Protein AF-A0A820KMA7-F1 (afdb_monomer_lite)

pLDDT: mean 84.32, std 13.67, range [47.53, 97.94]

Structure (mmCIF, N/CA/C/O backbone):
data_AF-A0A820KMA7-F1
#
_entry.id   AF-A0A820KMA7-F1
#
loop_
_atom_site.group_PDB
_atom_site.id
_atom_site.type_symbol
_atom_site.label_atom_id
_atom_site.label_alt_id
_atom_site.label_comp_id
_atom_site.label_asym_id
_atom_site.label_entity_id
_atom_site.label_seq_id
_atom_site.pdbx_PDB_ins_code
_atom_site.Cartn_x
_atom_site.Cartn_y
_atom_site.Cartn_z
_atom_site.occupancy
_atom_site.B_iso_or_equiv
_atom_site.auth_seq_id
_atom_site.auth_comp_id
_atom_site.auth_asym_id
_atom_site.auth_atom_id
_atom_site.pdbx_PDB_model_num
ATOM 1 N N . MET A 1 1 ? -0.419 21.595 -33.392 1.00 57.59 1 MET A N 1
ATOM 2 C CA . MET A 1 1 ? -0.441 20.781 -32.149 1.00 57.59 1 MET A CA 1
ATOM 3 C C . MET A 1 1 ? -1.624 19.805 -32.036 1.00 57.59 1 MET A C 1
ATOM 5 O O . MET A 1 1 ? -1.380 18.670 -31.644 1.00 57.59 1 MET A O 1
ATOM 9 N N . LYS A 1 2 ? -2.869 20.156 -32.415 1.00 63.50 2 LYS A N 1
ATOM 10 C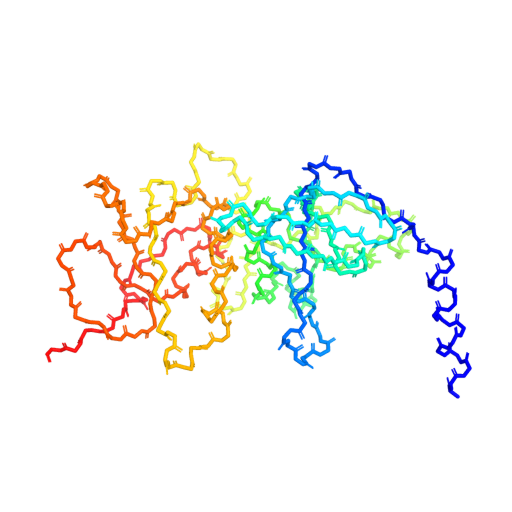 CA . LYS A 1 2 ? -4.043 19.247 -32.307 1.00 63.50 2 LYS A CA 1
ATOM 11 C C . LYS A 1 2 ? -3.917 17.912 -33.083 1.00 63.50 2 LYS A C 1
ATOM 13 O O . LYS A 1 2 ? -4.328 16.878 -32.565 1.00 63.50 2 LYS A O 1
ATOM 18 N N . ASN A 1 3 ? -3.266 17.900 -34.254 1.00 76.06 3 ASN A N 1
ATOM 19 C CA . ASN A 1 3 ? -3.071 16.674 -35.056 1.00 76.06 3 ASN A CA 1
ATOM 20 C C . ASN A 1 3 ? -2.163 15.622 -34.394 1.00 76.06 3 ASN A C 1
ATOM 22 O O . ASN A 1 3 ? -2.375 14.425 -34.585 1.00 76.06 3 ASN A O 1
ATOM 26 N N . ASN A 1 4 ? -1.185 16.040 -33.583 1.00 73.94 4 ASN A N 1
ATOM 27 C CA . ASN A 1 4 ? -0.288 15.094 -32.916 1.00 73.94 4 ASN A CA 1
ATOM 28 C C . ASN A 1 4 ? -1.004 14.371 -31.770 1.00 73.94 4 ASN A C 1
ATOM 30 O O . ASN A 1 4 ? -0.869 13.160 -31.647 1.00 73.94 4 ASN A O 1
ATOM 34 N N . GLN A 1 5 ? -1.840 15.070 -30.992 1.00 73.06 5 GLN A N 1
ATOM 35 C CA . GLN A 1 5 ? -2.639 14.446 -29.927 1.00 73.06 5 GLN A CA 1
ATOM 36 C C . GLN A 1 5 ? -3.621 13.402 -30.472 1.00 73.06 5 GLN A C 1
ATOM 38 O O . GLN A 1 5 ? -3.749 12.324 -29.897 1.00 73.06 5 GLN A O 1
ATOM 43 N N . GLN A 1 6 ? -4.274 13.683 -31.605 1.00 79.56 6 GLN A N 1
ATOM 44 C CA . GLN A 1 6 ? -5.168 12.716 -32.247 1.00 79.56 6 GLN A CA 1
ATOM 45 C C . GLN A 1 6 ? -4.414 11.483 -32.761 1.00 79.56 6 GLN A C 1
ATOM 47 O O . GLN A 1 6 ? -4.886 10.365 -32.570 1.00 79.56 6 GLN A O 1
ATOM 52 N N . ARG A 1 7 ? -3.222 11.663 -33.351 1.00 80.38 7 ARG A N 1
ATOM 53 C CA . ARG A 1 7 ? -2.351 10.545 -33.754 1.00 80.38 7 ARG A CA 1
ATOM 54 C C . ARG A 1 7 ? -1.906 9.696 -32.563 1.00 80.38 7 ARG A C 1
ATOM 56 O O . ARG A 1 7 ? -2.018 8.476 -32.633 1.00 80.38 7 ARG A O 1
ATOM 63 N N . TYR A 1 8 ? -1.461 10.320 -31.470 1.00 75.69 8 TYR A N 1
ATOM 64 C CA . TYR A 1 8 ? -1.068 9.598 -30.256 1.00 75.69 8 TYR A CA 1
ATOM 65 C C . TYR A 1 8 ? -2.232 8.822 -29.652 1.00 75.69 8 TYR A C 1
ATOM 67 O O . TYR A 1 8 ? -2.072 7.646 -29.348 1.00 75.69 8 TYR A O 1
ATOM 75 N N . LYS A 1 9 ? -3.417 9.438 -29.560 1.00 74.56 9 LYS A N 1
ATOM 76 C CA . LYS A 1 9 ? -4.626 8.752 -29.099 1.00 74.56 9 LYS A CA 1
ATOM 77 C C . LYS A 1 9 ? -4.962 7.551 -29.984 1.00 74.56 9 LYS A C 1
ATOM 79 O O . LYS A 1 9 ? -5.162 6.463 -29.467 1.00 74.56 9 LYS A O 1
ATOM 84 N N . LYS A 1 10 ? -4.941 7.717 -31.310 1.00 79.00 10 LYS A N 1
ATOM 85 C CA . LYS A 1 10 ? -5.262 6.639 -32.259 1.00 79.00 10 LYS A CA 1
ATOM 86 C C . LYS A 1 10 ? -4.271 5.472 -32.176 1.00 79.00 10 LYS A C 1
ATOM 88 O O . LYS A 1 10 ? -4.688 4.322 -32.240 1.00 79.00 10 LYS A O 1
ATOM 93 N N . ASN A 1 11 ? -2.980 5.756 -32.000 1.00 75.25 11 ASN A N 1
ATOM 94 C CA . ASN A 1 11 ? -1.956 4.726 -31.805 1.00 75.25 11 ASN A CA 1
ATOM 95 C C . ASN A 1 11 ? -2.074 4.041 -30.435 1.00 75.25 11 ASN A C 1
ATOM 97 O O . ASN A 1 11 ? -1.912 2.827 -30.348 1.00 75.25 11 ASN A O 1
ATOM 101 N N . PHE A 1 12 ? -2.378 4.805 -29.382 1.00 71.06 12 PHE A N 1
ATOM 102 C CA . PHE A 1 12 ? -2.608 4.275 -28.040 1.00 71.06 12 PHE A CA 1
ATOM 103 C C . PHE A 1 12 ? -3.833 3.354 -28.006 1.00 71.06 12 PHE A C 1
ATOM 105 O O . PHE A 1 12 ? -3.742 2.243 -27.495 1.00 71.06 12 PHE A O 1
ATOM 112 N N . ASP A 1 13 ? -4.944 3.778 -28.615 1.00 73.38 13 ASP A N 1
ATOM 113 C CA . ASP A 1 13 ? -6.180 2.996 -28.696 1.00 73.38 13 ASP A CA 1
ATOM 114 C C . ASP A 1 13 ? -5.993 1.738 -29.568 1.00 73.38 13 ASP A C 1
ATOM 116 O O . ASP A 1 13 ? -6.474 0.674 -29.196 1.00 73.38 13 ASP A O 1
ATOM 120 N N . LYS A 1 14 ? -5.227 1.812 -30.672 1.00 75.44 14 LYS A N 1
ATOM 121 C CA . LYS A 1 14 ? -4.941 0.657 -31.549 1.00 75.44 14 LYS A CA 1
ATOM 122 C C . LYS A 1 14 ? -4.165 -0.464 -30.846 1.00 75.44 14 LYS A C 1
ATOM 124 O O . LYS A 1 14 ? -4.350 -1.629 -31.177 1.00 75.44 14 LYS A O 1
ATOM 129 N N . ASN A 1 15 ? -3.287 -0.113 -29.908 1.00 70.44 15 ASN A N 1
ATOM 130 C CA . ASN A 1 15 ? -2.428 -1.069 -29.203 1.00 70.44 15 ASN A CA 1
ATOM 131 C C . ASN A 1 15 ? -2.970 -1.452 -27.820 1.00 70.44 15 ASN A C 1
ATOM 133 O O . ASN A 1 15 ? -2.316 -2.187 -27.075 1.00 70.44 15 ASN A O 1
ATOM 137 N N . ARG A 1 16 ? -4.140 -0.934 -27.439 1.00 67.19 16 ARG A N 1
ATOM 138 C CA . ARG A 1 16 ? -4.737 -1.236 -26.148 1.00 67.19 16 ARG A CA 1
ATOM 139 C C . ARG A 1 16 ? -5.307 -2.648 -26.201 1.00 67.19 16 ARG A C 1
ATOM 141 O O . ARG A 1 16 ? -6.168 -2.938 -27.020 1.00 67.19 16 ARG A O 1
ATOM 148 N N . ARG A 1 17 ? -4.823 -3.530 -25.322 1.00 73.00 17 ARG A N 1
ATOM 149 C CA . ARG A 1 17 ? -5.452 -4.842 -25.131 1.00 73.00 17 ARG A CA 1
ATOM 150 C C . ARG A 1 17 ? -6.890 -4.615 -24.668 1.00 73.00 17 ARG A C 1
ATOM 152 O O . ARG A 1 17 ? -7.099 -3.874 -23.703 1.00 73.00 17 ARG A O 1
ATOM 159 N N . ASP A 1 18 ? -7.850 -5.240 -25.342 1.00 78.12 18 ASP A N 1
ATOM 160 C CA . ASP A 1 18 ? -9.223 -5.288 -24.855 1.00 78.12 18 ASP A CA 1
ATOM 161 C C . ASP A 1 18 ? -9.237 -6.111 -23.571 1.00 78.12 18 ASP A C 1
ATOM 163 O O . ASP A 1 18 ? -8.936 -7.305 -23.562 1.00 78.12 18 ASP A O 1
ATOM 167 N N . ILE A 1 19 ? -9.505 -5.433 -22.460 1.00 84.25 19 ILE A N 1
ATOM 168 C CA . ILE A 1 19 ? -9.571 -6.067 -21.149 1.00 84.25 19 ILE A CA 1
ATOM 169 C C . ILE A 1 19 ? -10.975 -6.656 -21.006 1.00 84.25 19 ILE A C 1
ATOM 171 O O . ILE A 1 19 ? -11.973 -5.934 -21.089 1.00 84.25 19 ILE A O 1
ATOM 175 N N . TYR A 1 20 ? -11.042 -7.962 -20.778 1.00 92.31 20 TYR A N 1
ATOM 176 C CA . TYR A 1 20 ? -12.269 -8.676 -20.451 1.00 92.31 20 TYR A CA 1
ATOM 177 C C . TYR A 1 20 ? -12.200 -9.136 -18.999 1.00 92.31 20 TYR A C 1
ATOM 179 O O . TYR A 1 20 ? -11.147 -9.578 -18.548 1.00 92.31 20 TYR A O 1
ATOM 187 N N . TYR A 1 21 ? -13.318 -9.007 -18.291 1.00 92.69 21 TYR A N 1
ATOM 188 C CA . TYR A 1 21 ? -13.490 -9.529 -16.939 1.00 92.69 21 TYR A CA 1
ATOM 189 C C . TYR A 1 21 ? -14.596 -10.584 -16.959 1.00 92.69 21 TYR A C 1
ATOM 191 O O . TYR A 1 21 ? -15.563 -10.443 -17.712 1.00 92.69 21 TYR A O 1
ATOM 199 N N . ASN A 1 22 ? -14.463 -11.612 -16.136 1.00 94.88 22 ASN A N 1
ATOM 200 C CA . ASN A 1 22 ? -15.462 -12.654 -15.939 1.00 94.88 22 ASN A CA 1
ATOM 201 C C . ASN A 1 22 ? -16.322 -12.350 -14.709 1.00 94.88 22 ASN A C 1
ATOM 203 O O . ASN A 1 22 ? -15.922 -11.607 -13.813 1.00 94.88 22 ASN A O 1
ATOM 207 N N . VAL A 1 23 ? -17.514 -12.945 -14.649 1.00 96.31 23 VAL A N 1
ATOM 208 C CA . VAL A 1 23 ? -18.316 -12.951 -13.417 1.00 96.31 23 VAL A CA 1
ATOM 209 C C . VAL A 1 23 ? -17.525 -13.652 -12.309 1.00 96.31 23 VAL A C 1
ATOM 211 O O . VAL A 1 23 ? -17.017 -14.749 -12.518 1.00 96.31 23 VAL A O 1
ATOM 214 N N . GLY A 1 24 ? -17.422 -13.007 -11.147 1.00 91.88 24 GLY A N 1
ATOM 215 C CA . GLY A 1 24 ? -16.606 -13.440 -10.011 1.00 91.88 24 GLY A CA 1
ATOM 216 C C . GLY A 1 24 ? -15.258 -12.722 -9.885 1.00 91.88 24 GLY A C 1
ATOM 217 O O . GLY A 1 24 ? -14.699 -12.705 -8.789 1.00 91.88 24 GLY A O 1
ATOM 218 N N . ASP A 1 25 ? -14.759 -12.077 -10.947 1.00 89.75 25 ASP A N 1
ATOM 219 C CA . ASP A 1 25 ? -13.488 -11.350 -10.885 1.00 89.75 25 ASP A CA 1
ATOM 220 C C . ASP A 1 25 ? -13.568 -10.176 -9.898 1.00 89.75 25 ASP A C 1
ATOM 222 O O . ASP A 1 25 ? -14.552 -9.427 -9.870 1.00 89.75 25 ASP A O 1
ATOM 226 N N . GLN A 1 26 ? -12.497 -9.985 -9.123 1.00 91.25 26 GLN A N 1
ATOM 227 C CA . GLN A 1 26 ? -12.320 -8.811 -8.273 1.00 91.25 26 GLN A CA 1
ATOM 228 C C . GLN A 1 26 ? -11.735 -7.655 -9.087 1.00 91.25 26 GLN A C 1
ATOM 230 O O . GLN A 1 26 ? -10.708 -7.781 -9.759 1.00 91.25 26 GLN A O 1
ATOM 235 N N . VAL A 1 27 ? -12.375 -6.494 -9.005 1.00 92.94 27 VAL A N 1
ATOM 236 C CA . VAL A 1 27 ? -11.978 -5.283 -9.723 1.00 92.94 27 VAL A CA 1
ATOM 237 C C . VAL A 1 27 ? -12.048 -4.052 -8.829 1.00 92.94 27 VAL A C 1
ATOM 239 O O . VAL A 1 27 ? -12.778 -4.004 -7.845 1.00 92.94 27 VAL A O 1
ATOM 242 N N . LEU A 1 28 ? -11.303 -3.020 -9.206 1.00 91.19 28 LEU A N 1
ATOM 243 C CA . LEU A 1 28 ? -11.324 -1.702 -8.591 1.00 91.19 28 LEU A CA 1
ATOM 244 C C . LEU A 1 28 ? -12.021 -0.708 -9.524 1.00 91.19 28 LEU A C 1
ATOM 246 O O . LEU A 1 28 ? -11.681 -0.608 -10.707 1.00 91.19 28 LEU A O 1
ATOM 250 N N . LYS A 1 29 ? -12.971 0.069 -8.996 1.00 92.94 29 LYS A N 1
ATOM 251 C CA . LYS A 1 29 ? -13.699 1.119 -9.722 1.00 92.94 29 LYS A CA 1
ATOM 252 C C . LYS A 1 29 ? -13.013 2.465 -9.543 1.00 92.94 29 LYS A C 1
ATOM 254 O O . LYS A 1 29 ? -12.813 2.924 -8.426 1.00 92.94 29 LYS A O 1
ATOM 259 N N . ARG A 1 30 ? -12.715 3.159 -10.637 1.00 89.00 30 ARG A N 1
ATOM 260 C CA . ARG A 1 30 ? -12.173 4.520 -10.617 1.00 89.00 30 ARG A CA 1
ATOM 261 C C . ARG A 1 30 ? -13.185 5.499 -10.016 1.00 89.00 30 ARG A C 1
ATOM 263 O O . ARG A 1 30 ? -14.317 5.589 -10.490 1.00 89.00 30 ARG A O 1
ATOM 270 N N . LEU A 1 31 ? -12.749 6.279 -9.034 1.00 85.31 31 LEU A N 1
ATOM 271 C CA . LEU A 1 31 ? -13.534 7.341 -8.411 1.00 85.31 31 LEU A CA 1
ATOM 272 C C . LEU A 1 31 ? -13.382 8.632 -9.229 1.00 85.31 31 LEU A C 1
ATOM 274 O O . LEU A 1 31 ? -12.272 9.046 -9.566 1.00 85.31 31 LEU A O 1
ATOM 278 N N . THR A 1 32 ? -14.498 9.256 -9.600 1.00 78.88 32 THR A N 1
ATOM 279 C CA . THR A 1 32 ? -14.527 10.463 -10.451 1.00 78.88 32 THR A CA 1
ATOM 280 C C . THR A 1 32 ? -14.512 11.771 -9.662 1.00 78.88 32 THR A C 1
ATOM 282 O O . THR A 1 32 ? -14.474 12.838 -10.263 1.00 78.88 32 THR A O 1
ATOM 285 N N . SER A 1 33 ? -14.550 11.705 -8.332 1.00 64.94 33 SER A N 1
ATOM 286 C CA . SER A 1 33 ? -14.836 12.832 -7.439 1.00 64.94 33 SER A CA 1
ATOM 287 C C . SER A 1 33 ? -13.677 13.810 -7.209 1.00 64.94 33 SER A C 1
ATOM 289 O O . SER A 1 33 ? -13.899 14.841 -6.582 1.00 64.94 33 SER A O 1
ATOM 291 N N . PHE A 1 34 ? -12.469 13.559 -7.728 1.00 57.34 34 PHE A N 1
ATOM 292 C CA . PHE A 1 34 ? -11.307 14.409 -7.442 1.00 57.34 34 PHE A CA 1
ATOM 293 C C . PHE A 1 34 ? -10.755 15.104 -8.703 1.00 57.34 34 PHE A C 1
ATOM 295 O O . PHE A 1 34 ? -10.364 14.427 -9.657 1.00 57.34 34 PHE A O 1
ATOM 302 N N . PRO A 1 35 ? -10.694 16.453 -8.731 1.00 51.53 35 PRO A N 1
ATOM 303 C CA . PRO A 1 35 ? -10.291 17.233 -9.906 1.00 51.53 35 PRO A CA 1
ATOM 304 C C . PRO A 1 35 ? -8.775 17.246 -10.179 1.00 51.53 35 PRO A C 1
ATOM 306 O O . PRO A 1 35 ? -8.330 17.882 -11.139 1.00 51.53 35 PRO A O 1
ATOM 309 N N . SER A 1 36 ? -7.951 16.562 -9.378 1.00 50.31 36 SER A N 1
ATOM 310 C CA . SER A 1 36 ? -6.508 16.528 -9.609 1.00 50.31 36 SER A CA 1
ATOM 311 C C . SER A 1 36 ? -6.167 15.554 -10.746 1.00 50.31 36 SER A C 1
ATOM 313 O O . SER A 1 36 ? -6.381 14.346 -10.685 1.00 50.31 36 SER A O 1
ATOM 315 N N . LYS A 1 37 ? -5.586 16.088 -11.826 1.00 55.00 37 LYS A N 1
ATOM 316 C CA . LYS A 1 37 ? -5.162 15.329 -13.020 1.00 55.00 37 LYS A CA 1
ATOM 317 C C . LYS A 1 37 ? -4.083 14.263 -12.753 1.00 55.00 37 LYS A C 1
ATOM 319 O O . LYS A 1 37 ? -3.683 13.583 -13.694 1.00 55.00 37 LYS A O 1
ATOM 324 N N . LEU A 1 38 ? -3.586 14.139 -11.522 1.00 47.53 38 LEU A N 1
ATOM 325 C CA . LEU A 1 38 ? -2.310 13.485 -11.226 1.00 47.53 38 LEU A CA 1
ATOM 326 C C . LEU A 1 38 ? -2.423 12.115 -10.545 1.00 47.53 38 LEU A C 1
ATOM 328 O O . LEU A 1 38 ? -1.441 11.380 -10.527 1.00 47.53 38 LEU A O 1
ATOM 332 N N . SER A 1 39 ? -3.599 11.693 -10.081 1.00 52.31 39 SER A N 1
ATOM 333 C CA . SER A 1 39 ? -3.763 10.339 -9.541 1.00 52.31 39 SER A CA 1
ATOM 334 C C . SER A 1 39 ? -5.209 9.867 -9.662 1.00 52.31 39 SER A C 1
ATOM 336 O O . SER A 1 39 ? -6.124 10.412 -9.054 1.00 52.31 39 SER A O 1
ATOM 338 N N . ALA A 1 40 ? -5.440 8.832 -10.472 1.00 66.19 40 ALA A N 1
ATOM 339 C CA . ALA A 1 40 ? -6.724 8.143 -10.453 1.00 66.19 40 ALA A CA 1
ATOM 340 C C . ALA A 1 40 ? -6.856 7.407 -9.112 1.00 66.19 40 ALA A C 1
ATOM 342 O O . ALA A 1 40 ? -6.070 6.501 -8.840 1.00 66.19 40 ALA A O 1
ATOM 343 N N . LEU A 1 41 ? -7.828 7.806 -8.294 1.00 76.06 41 LEU A N 1
ATOM 344 C CA . LEU A 1 41 ? -8.233 7.062 -7.105 1.00 76.06 41 LEU A CA 1
ATOM 345 C C . LEU A 1 41 ? -9.183 5.934 -7.512 1.00 76.06 41 LEU A C 1
ATOM 347 O O . LEU A 1 41 ? -9.951 6.074 -8.471 1.00 76.06 41 LEU A O 1
ATOM 351 N N . TYR A 1 42 ? -9.121 4.819 -6.794 1.00 82.69 42 TYR A N 1
ATOM 352 C CA . TYR A 1 42 ? -9.954 3.646 -7.032 1.00 82.69 42 TYR A CA 1
ATOM 353 C C . TYR A 1 42 ? -10.661 3.222 -5.738 1.00 82.69 42 TYR A C 1
ATOM 355 O O . TYR A 1 42 ? -10.202 3.546 -4.647 1.00 82.69 42 TYR A O 1
ATOM 363 N N . SER A 1 43 ? -11.794 2.532 -5.868 1.00 84.25 43 SER A N 1
ATOM 364 C CA . SER A 1 43 ? -12.525 1.916 -4.759 1.00 84.25 43 SER A CA 1
ATOM 365 C C . SER A 1 43 ? -11.740 0.758 -4.130 1.00 84.25 43 SER A C 1
ATOM 367 O O . SER A 1 43 ? -10.703 0.357 -4.649 1.00 84.25 43 SER A O 1
ATOM 369 N N . HIS A 1 44 ? -12.275 0.170 -3.057 1.00 81.62 44 HIS A N 1
ATOM 370 C CA . HIS A 1 44 ? -11.880 -1.173 -2.613 1.00 81.62 44 HIS A CA 1
ATOM 371 C C . HIS A 1 44 ? -12.288 -2.235 -3.662 1.00 81.62 44 HIS A C 1
ATOM 373 O O . HIS A 1 44 ? -13.021 -1.900 -4.609 1.00 81.62 44 HIS A O 1
ATOM 379 N N . PRO A 1 45 ? -11.839 -3.497 -3.508 1.00 88.69 45 PRO A N 1
ATOM 380 C CA . PRO A 1 45 ? -12.248 -4.596 -4.376 1.00 88.69 45 PRO A CA 1
ATOM 381 C C . PRO A 1 45 ? -13.769 -4.741 -4.425 1.00 88.69 45 PRO A C 1
ATOM 383 O O . PRO A 1 45 ? -14.456 -4.620 -3.409 1.00 88.69 45 PRO A O 1
ATOM 386 N N . MET A 1 46 ? -14.280 -4.942 -5.631 1.00 94.00 46 MET A N 1
ATOM 387 C CA . MET A 1 46 ? -15.679 -5.205 -5.938 1.00 94.00 46 MET A CA 1
ATOM 388 C C . MET A 1 46 ? -15.750 -6.412 -6.865 1.00 94.00 46 MET A C 1
ATOM 390 O O . MET A 1 46 ? -14.861 -6.620 -7.689 1.00 94.00 46 MET A O 1
ATOM 394 N N . THR A 1 47 ? -16.831 -7.174 -6.775 1.00 95.81 47 THR A N 1
ATOM 395 C CA . THR A 1 47 ? -16.993 -8.402 -7.561 1.00 95.81 47 THR A CA 1
ATOM 396 C C . THR A 1 47 ? -17.775 -8.109 -8.832 1.00 95.81 47 THR A C 1
ATOM 398 O O . THR A 1 47 ? -18.839 -7.497 -8.767 1.00 95.81 47 THR A O 1
ATOM 401 N N . ILE A 1 48 ? -17.306 -8.562 -9.993 1.00 97.12 48 ILE A N 1
ATOM 402 C CA . ILE A 1 48 ? -18.108 -8.541 -11.223 1.00 97.12 48 ILE A CA 1
ATOM 403 C C . ILE A 1 48 ? -19.276 -9.519 -11.051 1.00 97.12 48 ILE A C 1
ATOM 405 O O . ILE A 1 48 ? -19.067 -10.723 -10.948 1.00 97.12 48 ILE A O 1
ATOM 409 N N . ILE A 1 49 ? -20.511 -9.019 -11.063 1.00 97.81 49 ILE A N 1
ATOM 410 C CA . ILE A 1 49 ? -21.724 -9.848 -10.950 1.00 97.81 49 ILE A CA 1
ATOM 411 C C . ILE A 1 49 ? -22.431 -10.049 -12.293 1.00 97.81 49 ILE A C 1
ATOM 413 O O . ILE A 1 49 ? -23.207 -10.988 -12.457 1.00 97.81 49 ILE A O 1
ATOM 417 N N . LYS A 1 50 ? -22.171 -9.178 -13.278 1.00 97.88 50 LYS A N 1
ATOM 418 C CA . LYS A 1 50 ? -22.715 -9.305 -14.637 1.00 97.88 50 LYS A CA 1
ATOM 419 C C . LYS A 1 50 ? -21.763 -8.715 -15.673 1.00 97.88 50 LYS A C 1
ATOM 421 O O . LYS A 1 50 ? -21.290 -7.586 -15.526 1.00 97.88 50 LYS A O 1
ATOM 426 N N . GLN A 1 51 ? -21.551 -9.463 -16.753 1.00 97.19 51 GLN A N 1
ATOM 427 C CA . GLN A 1 51 ? -20.683 -9.109 -17.875 1.00 97.19 51 GLN A CA 1
ATOM 428 C C . GLN A 1 51 ? -21.510 -8.683 -19.102 1.00 97.19 51 GLN A C 1
ATOM 430 O O . GLN A 1 51 ? -22.323 -9.459 -19.599 1.00 97.19 51 GLN A O 1
ATOM 435 N N . GLN A 1 52 ? -21.293 -7.463 -19.613 1.00 96.06 52 GLN A N 1
ATOM 436 C CA . GLN A 1 52 ? -21.858 -6.980 -20.885 1.00 96.06 52 GLN A CA 1
ATOM 437 C C . GLN A 1 52 ? -20.907 -5.972 -21.555 1.00 96.06 52 GLN A C 1
ATOM 439 O O . GLN A 1 52 ? -21.181 -4.771 -21.613 1.00 96.06 52 GLN A O 1
ATOM 444 N N . HIS A 1 53 ? -19.761 -6.454 -22.040 1.00 92.31 53 HIS A N 1
ATOM 445 C CA . HIS A 1 53 ? -18.708 -5.601 -22.594 1.00 92.31 53 HIS A CA 1
ATOM 446 C C . HIS A 1 53 ? -19.259 -4.544 -23.584 1.00 92.31 53 HIS A C 1
ATOM 448 O O . HIS A 1 53 ? -20.029 -4.901 -24.478 1.00 92.31 53 HIS A O 1
ATOM 454 N N . PRO A 1 54 ? -18.883 -3.254 -23.439 1.00 94.81 54 PRO A N 1
ATOM 455 C CA . PRO A 1 54 ? -17.831 -2.719 -22.562 1.00 94.81 54 PRO A CA 1
ATOM 456 C C . PRO A 1 54 ? -18.306 -2.300 -21.157 1.00 94.81 54 PRO A C 1
ATOM 458 O O . PRO A 1 54 ? -17.547 -1.667 -20.422 1.00 94.81 54 PRO A O 1
ATOM 461 N N . THR A 1 55 ? -19.535 -2.631 -20.765 1.00 96.75 55 THR A N 1
ATOM 462 C CA . THR A 1 55 ? -20.126 -2.268 -19.471 1.00 96.75 55 THR A CA 1
ATOM 463 C C . THR A 1 55 ? -20.256 -3.484 -18.550 1.00 96.75 55 THR A C 1
ATOM 465 O O . THR A 1 55 ? -20.579 -4.593 -18.963 1.00 96.75 55 THR A O 1
ATOM 468 N N . TYR A 1 56 ? -20.007 -3.283 -17.265 1.00 97.56 56 TYR A N 1
ATOM 469 C CA . TYR A 1 56 ? -20.044 -4.332 -16.254 1.00 97.56 56 TYR A CA 1
ATOM 470 C C . TYR A 1 56 ? -20.887 -3.876 -15.072 1.00 97.56 56 TYR A C 1
ATOM 472 O O . TYR A 1 56 ? -20.963 -2.678 -14.789 1.00 97.56 56 TYR A O 1
ATOM 480 N N . TRP A 1 57 ? -21.503 -4.833 -14.381 1.00 97.94 57 TRP A N 1
ATOM 481 C CA . TRP A 1 57 ? -22.099 -4.598 -13.073 1.00 97.94 57 TRP A CA 1
ATOM 482 C C . TRP A 1 57 ? -21.172 -5.188 -12.037 1.00 97.94 57 TRP A C 1
ATOM 484 O O . TRP A 1 57 ? -20.841 -6.374 -12.098 1.00 97.94 57 TRP A O 1
ATOM 494 N N . ILE A 1 58 ? -20.758 -4.341 -11.111 1.00 97.38 58 ILE A N 1
ATOM 495 C CA . ILE A 1 58 ? -19.920 -4.724 -9.988 1.00 97.38 58 ILE A CA 1
ATOM 496 C C . ILE A 1 58 ? -20.699 -4.543 -8.700 1.00 97.38 58 ILE A C 1
ATOM 498 O O . ILE A 1 58 ? -21.513 -3.624 -8.601 1.00 97.38 58 ILE A O 1
ATOM 502 N N . GLN A 1 59 ? -20.440 -5.413 -7.737 1.00 97.31 59 GLN A N 1
ATOM 503 C CA . GLN A 1 59 ? -21.054 -5.376 -6.426 1.00 97.31 59 GLN A CA 1
ATOM 504 C C . GLN A 1 59 ? -19.998 -5.122 -5.359 1.00 97.31 59 GLN A C 1
ATOM 506 O O . GLN A 1 59 ? -18.947 -5.771 -5.337 1.00 97.31 59 GLN A O 1
ATOM 511 N N . ASP A 1 60 ? -20.289 -4.174 -4.484 1.00 91.69 60 ASP A N 1
ATOM 512 C CA . ASP A 1 60 ? -19.531 -3.958 -3.262 1.00 91.69 60 ASP A CA 1
ATOM 513 C C . ASP A 1 60 ? -19.842 -5.081 -2.257 1.00 91.69 60 ASP A C 1
ATOM 515 O O . ASP A 1 60 ? -21.015 -5.320 -1.951 1.00 91.69 60 ASP A O 1
ATOM 519 N N . PRO A 1 61 ? -18.829 -5.807 -1.753 1.00 86.69 61 PRO A N 1
ATOM 520 C CA . PRO A 1 61 ? -19.059 -6.896 -0.811 1.00 86.69 61 PRO A CA 1
ATOM 521 C C . PRO A 1 61 ? -19.617 -6.424 0.541 1.00 86.69 61 PRO A C 1
ATOM 523 O O . PRO A 1 61 ? -20.285 -7.209 1.212 1.00 86.69 61 PRO A O 1
ATOM 526 N N . ASN A 1 62 ? -19.364 -5.175 0.946 1.00 84.69 62 ASN A N 1
ATOM 527 C CA . ASN A 1 62 ? -19.693 -4.692 2.288 1.00 84.69 62 ASN A CA 1
ATOM 528 C C . ASN A 1 62 ? -21.154 -4.251 2.404 1.00 84.69 62 ASN A C 1
ATOM 530 O O . ASN A 1 62 ? -21.842 -4.640 3.343 1.00 84.69 62 ASN A O 1
ATOM 534 N N . ASP A 1 63 ? -21.632 -3.446 1.456 1.00 92.44 63 ASP A N 1
ATOM 535 C CA . ASP A 1 63 ? -22.972 -2.846 1.498 1.00 92.44 63 ASP A CA 1
ATOM 536 C C . ASP A 1 63 ? -23.933 -3.419 0.441 1.00 92.44 63 ASP A C 1
ATOM 538 O O . ASP A 1 63 ? -25.097 -3.023 0.377 1.00 92.44 63 ASP A O 1
ATOM 542 N N . GLN A 1 64 ? -23.455 -4.369 -0.372 1.00 93.06 64 GLN A N 1
ATOM 543 C CA . GLN A 1 64 ? -24.194 -5.021 -1.454 1.00 93.06 64 GLN A CA 1
ATOM 544 C C . GLN A 1 64 ? -24.648 -4.066 -2.574 1.00 93.06 64 GLN A C 1
ATOM 546 O O . GLN A 1 64 ? -25.445 -4.472 -3.426 1.00 93.06 64 GLN A O 1
ATOM 551 N N . GLN A 1 65 ? -24.136 -2.829 -2.633 1.00 95.31 65 GLN A N 1
ATOM 552 C CA . GLN A 1 65 ? -24.472 -1.881 -3.694 1.00 95.31 65 GLN A CA 1
ATOM 553 C C . GLN A 1 65 ? -23.955 -2.353 -5.051 1.00 95.31 65 GLN A C 1
ATOM 555 O O . GLN A 1 65 ? -22.829 -2.833 -5.192 1.00 95.31 65 GLN A O 1
ATOM 560 N N . ILE A 1 66 ? -24.785 -2.164 -6.079 1.00 97.19 66 ILE A N 1
ATOM 561 C CA . ILE A 1 66 ? -24.476 -2.541 -7.457 1.00 97.19 66 ILE A CA 1
ATOM 562 C C . ILE A 1 66 ? -24.195 -1.288 -8.282 1.00 97.19 66 ILE A C 1
ATOM 564 O O . ILE A 1 66 ? -25.015 -0.373 -8.361 1.00 97.19 66 ILE A O 1
ATOM 568 N N . PHE A 1 67 ? -23.065 -1.285 -8.981 1.00 96.50 67 PHE A N 1
ATOM 569 C CA . PHE A 1 67 ? -22.672 -0.204 -9.874 1.00 96.50 67 PHE A CA 1
ATOM 570 C C . PHE A 1 67 ? -22.560 -0.697 -11.308 1.00 96.50 67 PHE A C 1
ATOM 572 O O . PHE A 1 67 ? -21.846 -1.655 -11.590 1.00 96.50 67 PHE A O 1
ATOM 579 N N . GLN A 1 68 ? -23.195 0.021 -12.229 1.00 97.50 68 GLN A N 1
ATOM 580 C CA . GLN A 1 68 ? -22.953 -0.133 -13.656 1.00 97.50 68 GLN A CA 1
ATOM 581 C C . GLN A 1 68 ? -21.770 0.755 -14.062 1.00 97.50 68 GLN A C 1
ATOM 583 O O . GLN A 1 68 ? -21.808 1.972 -13.875 1.00 97.50 68 GLN A O 1
ATOM 588 N N . VAL A 1 69 ? -20.705 0.161 -14.598 1.00 96.00 69 VAL A N 1
ATOM 589 C CA . VAL A 1 69 ? -19.448 0.862 -14.898 1.00 96.00 69 VAL A CA 1
ATOM 590 C C . VAL A 1 69 ? -18.869 0.444 -16.239 1.00 96.00 69 VAL A C 1
ATOM 592 O O . VAL A 1 69 ? -18.980 -0.705 -16.662 1.00 96.00 69 VAL A O 1
ATOM 595 N N . HIS A 1 70 ? -18.217 1.383 -16.916 1.00 95.06 70 HIS A N 1
ATOM 596 C CA . HIS A 1 70 ? -17.515 1.093 -18.161 1.00 95.06 70 HIS A CA 1
ATOM 597 C C . HIS A 1 70 ? -16.157 0.436 -17.866 1.00 95.06 70 HIS A C 1
ATOM 599 O O . HIS A 1 70 ? -15.475 0.819 -16.917 1.00 95.06 70 HIS A O 1
ATOM 605 N N . VAL A 1 71 ? -15.695 -0.483 -18.719 1.00 92.12 71 VAL A N 1
ATOM 606 C CA . VAL A 1 71 ? -14.416 -1.213 -18.580 1.00 92.12 71 VAL A CA 1
ATOM 607 C C . VAL A 1 71 ? -13.211 -0.289 -18.380 1.00 92.12 71 VAL A C 1
ATOM 609 O O . VAL A 1 71 ? -12.255 -0.622 -17.689 1.00 92.12 71 VAL A O 1
ATOM 612 N N . SER A 1 72 ? -13.257 0.924 -18.937 1.00 89.50 72 SER A N 1
ATOM 613 C CA . SER A 1 72 ? -12.195 1.927 -18.778 1.00 89.50 72 SER A CA 1
ATOM 614 C C . SER A 1 72 ? -12.098 2.522 -17.371 1.00 89.50 72 SER A C 1
ATOM 616 O O . SER A 1 72 ? -11.107 3.185 -17.066 1.00 89.50 72 SER A O 1
ATOM 618 N N . GLN A 1 73 ? -13.142 2.362 -16.560 1.00 90.25 73 GLN A N 1
ATOM 619 C CA . GLN A 1 73 ? -13.188 2.752 -15.154 1.00 90.25 73 GLN A CA 1
ATOM 620 C C . GLN A 1 73 ? -12.797 1.591 -14.239 1.00 90.25 73 GLN A C 1
ATOM 622 O O . GLN A 1 73 ? -12.663 1.809 -13.042 1.00 90.25 73 GLN A O 1
ATOM 627 N N . LEU A 1 74 ? -12.603 0.391 -14.784 1.00 90.38 74 LEU A N 1
ATOM 628 C CA . LEU A 1 74 ? -12.204 -0.783 -14.032 1.00 90.38 74 LEU A CA 1
ATOM 629 C C . LEU A 1 74 ? -10.698 -1.015 -14.125 1.00 90.38 74 LEU A C 1
ATOM 631 O O . LEU A 1 74 ? -10.068 -0.810 -15.170 1.00 90.38 74 LEU A O 1
ATOM 635 N N . ARG A 1 75 ? -10.133 -1.497 -13.026 1.00 86.25 75 ARG A N 1
ATOM 636 C CA . ARG A 1 75 ? -8.827 -2.151 -12.986 1.00 86.25 75 ARG A CA 1
ATOM 637 C C . ARG A 1 75 ? -8.990 -3.524 -12.356 1.00 86.25 75 ARG A C 1
ATOM 639 O O . ARG A 1 75 ? -9.808 -3.634 -11.449 1.00 86.25 75 ARG A O 1
ATOM 646 N N . PRO A 1 76 ? -8.238 -4.542 -12.793 1.00 81.31 76 PRO A N 1
ATOM 647 C CA . PRO A 1 76 ? -8.162 -5.774 -12.024 1.00 81.31 76 PRO A CA 1
ATOM 648 C C . PRO A 1 76 ? -7.699 -5.436 -10.604 1.00 81.31 76 PRO A C 1
ATOM 650 O O . PRO A 1 76 ? -6.822 -4.584 -10.423 1.00 81.31 76 PRO A O 1
ATOM 653 N N . PHE A 1 77 ? -8.323 -6.056 -9.604 1.00 68.00 77 PHE A N 1
ATOM 654 C CA . PHE A 1 77 ? -7.729 -6.086 -8.280 1.00 68.00 77 PHE A CA 1
ATOM 655 C C . PHE A 1 77 ? -6.533 -7.025 -8.362 1.00 68.00 77 PHE A C 1
ATOM 657 O O . PHE A 1 77 ? -6.666 -8.218 -8.610 1.00 68.00 77 PHE A O 1
ATOM 664 N N . ASP A 1 78 ? -5.354 -6.437 -8.286 1.00 66.62 78 ASP A N 1
ATOM 665 C CA . ASP A 1 78 ? -4.123 -7.080 -8.688 1.00 66.62 78 ASP A CA 1
ATOM 666 C C . ASP A 1 78 ? -3.284 -7.330 -7.424 1.00 66.62 78 ASP A C 1
ATOM 668 O O . ASP A 1 78 ? -2.514 -6.483 -6.971 1.00 66.62 78 ASP A O 1
ATOM 672 N N . GLU A 1 79 ? -3.462 -8.519 -6.840 1.00 64.25 79 GLU A N 1
ATOM 673 C CA . GLU A 1 79 ? -2.487 -9.155 -5.934 1.00 64.25 79 GLU A CA 1
ATOM 674 C C . GLU A 1 79 ? -1.223 -9.613 -6.687 1.00 64.25 79 GLU A C 1
ATOM 676 O O . GLU A 1 79 ? -0.260 -10.085 -6.092 1.00 64.25 79 GLU A O 1
ATOM 681 N N . THR A 1 80 ? -1.207 -9.472 -8.014 1.00 76.88 80 THR A N 1
ATOM 682 C CA . THR A 1 80 ? -0.101 -9.862 -8.896 1.00 76.88 80 THR A CA 1
ATOM 683 C C . THR A 1 80 ? 1.038 -8.839 -8.911 1.00 76.88 80 THR A C 1
ATOM 685 O O . THR A 1 80 ? 2.079 -9.067 -9.530 1.00 76.88 80 THR A O 1
ATOM 688 N N . THR A 1 81 ? 0.868 -7.709 -8.221 1.00 87.31 81 THR A N 1
ATOM 689 C CA . THR A 1 81 ? 1.869 -6.661 -8.115 1.00 87.31 81 THR A CA 1
ATOM 690 C C . THR A 1 81 ? 2.990 -7.211 -7.261 1.00 87.31 81 THR A C 1
ATOM 692 O O . THR A 1 81 ? 2.867 -7.333 -6.050 1.00 87.31 81 THR A O 1
ATOM 695 N N . THR A 1 82 ? 4.095 -7.550 -7.913 1.00 92.25 82 THR A N 1
ATOM 696 C CA . THR A 1 82 ? 5.253 -8.164 -7.258 1.00 92.25 82 THR A CA 1
ATOM 697 C C . THR A 1 82 ? 6.299 -7.149 -6.823 1.00 92.25 82 THR A C 1
ATOM 699 O O . THR A 1 82 ? 7.142 -7.483 -6.005 1.00 92.25 82 THR A O 1
ATOM 702 N N . HIS A 1 83 ? 6.286 -5.935 -7.378 1.00 94.25 83 HIS A N 1
ATOM 703 C CA . HIS A 1 83 ? 7.299 -4.909 -7.135 1.00 94.25 83 HIS A CA 1
ATOM 704 C C . HIS A 1 83 ? 6.658 -3.522 -7.174 1.00 94.25 83 HIS A C 1
ATOM 706 O O . HIS A 1 83 ? 5.779 -3.256 -7.997 1.00 94.25 83 HIS A O 1
ATOM 712 N N . LEU A 1 84 ? 7.153 -2.613 -6.340 1.00 95.25 84 LEU A N 1
ATOM 713 C CA . LEU A 1 84 ? 6.938 -1.181 -6.510 1.00 95.25 84 LEU A CA 1
ATOM 714 C C . LEU A 1 84 ? 8.195 -0.570 -7.125 1.00 95.25 84 LEU A C 1
ATOM 716 O O . LEU A 1 84 ? 9.279 -0.777 -6.601 1.00 95.25 84 LEU A O 1
ATOM 720 N N . ILE A 1 85 ? 8.052 0.215 -8.191 1.00 95.31 85 ILE A N 1
ATOM 721 C CA . ILE A 1 85 ? 9.153 1.012 -8.748 1.00 95.31 85 ILE A CA 1
ATOM 722 C C . ILE A 1 85 ? 8.924 2.474 -8.364 1.00 95.31 85 ILE A C 1
ATOM 724 O O . ILE A 1 85 ? 7.829 2.997 -8.583 1.00 95.31 85 ILE A O 1
ATOM 728 N N . THR A 1 86 ? 9.933 3.123 -7.787 1.00 94.19 86 THR A N 1
ATOM 729 C CA . THR A 1 86 ? 9.861 4.520 -7.334 1.00 94.19 86 THR A CA 1
ATOM 730 C C . THR A 1 86 ? 11.191 5.242 -7.525 1.00 94.19 86 THR A C 1
ATOM 732 O O . THR A 1 86 ? 12.236 4.613 -7.678 1.00 94.19 86 THR A O 1
ATOM 735 N N . ASP A 1 87 ? 11.158 6.571 -7.501 1.00 90.75 87 ASP A N 1
ATOM 736 C CA . ASP A 1 87 ? 12.369 7.387 -7.506 1.00 90.75 87 ASP A CA 1
ATOM 737 C C . ASP A 1 87 ? 13.134 7.229 -6.182 1.00 90.75 87 ASP A C 1
ATOM 739 O O . ASP A 1 87 ? 12.531 7.174 -5.101 1.00 90.75 87 ASP A O 1
ATOM 743 N N . SER A 1 88 ? 14.465 7.166 -6.269 1.00 86.50 88 SER A N 1
ATOM 744 C CA . SER A 1 88 ? 15.347 7.382 -5.120 1.00 86.50 88 SER A CA 1
ATOM 745 C C . SER A 1 88 ? 15.468 8.879 -4.839 1.00 86.50 88 SER A C 1
ATOM 747 O O . SER A 1 88 ? 15.345 9.691 -5.754 1.00 86.50 88 SER A O 1
ATOM 749 N N . LEU A 1 89 ? 15.705 9.256 -3.582 1.00 82.19 89 LEU A N 1
ATOM 750 C CA . LEU A 1 89 ? 15.771 10.671 -3.204 1.00 82.19 89 LEU A CA 1
ATOM 751 C C . LEU A 1 89 ? 16.942 11.409 -3.876 1.00 82.19 89 LEU A C 1
ATOM 753 O O . LEU A 1 89 ? 16.784 12.548 -4.307 1.00 82.19 89 LEU A O 1
ATOM 757 N N . ASP A 1 90 ? 18.104 10.762 -3.951 1.00 78.00 90 ASP A N 1
ATOM 758 C CA . ASP A 1 90 ? 19.323 11.303 -4.551 1.00 78.00 90 ASP A CA 1
ATOM 759 C C . ASP A 1 90 ? 20.158 10.166 -5.165 1.00 78.00 90 ASP A C 1
ATOM 761 O O . ASP A 1 90 ? 20.071 9.012 -4.737 1.00 78.00 90 ASP A O 1
ATOM 765 N N . GLU A 1 91 ? 20.986 10.499 -6.154 1.00 72.50 91 GLU A N 1
ATOM 766 C CA . GLU A 1 91 ? 21.945 9.588 -6.783 1.00 72.50 91 GLU A CA 1
ATOM 767 C C . GLU A 1 91 ? 22.992 9.081 -5.778 1.00 72.50 91 GLU A C 1
ATOM 769 O O . GLU A 1 91 ? 23.437 7.939 -5.884 1.00 72.50 91 GLU A O 1
ATOM 774 N N . ASN A 1 92 ? 23.333 9.877 -4.752 1.00 74.50 92 ASN A N 1
ATOM 775 C CA . ASN A 1 92 ? 24.297 9.483 -3.716 1.00 74.50 92 ASN A CA 1
ATOM 776 C C . ASN A 1 92 ? 23.672 8.675 -2.567 1.00 74.50 92 ASN A C 1
ATOM 778 O O . ASN A 1 92 ? 24.395 8.071 -1.775 1.00 74.50 92 ASN A O 1
ATOM 782 N N . THR A 1 93 ? 22.339 8.639 -2.463 1.00 73.25 93 THR A N 1
ATOM 783 C CA . THR A 1 93 ? 21.608 7.838 -1.463 1.00 73.25 93 THR A CA 1
ATOM 784 C C . THR A 1 93 ? 20.532 6.974 -2.132 1.00 73.25 93 THR A C 1
ATOM 786 O O . THR A 1 93 ? 19.345 7.076 -1.814 1.00 73.25 93 THR A O 1
ATOM 789 N N . PRO A 1 94 ? 20.923 6.062 -3.047 1.00 72.56 94 PRO A N 1
ATOM 790 C CA . PRO A 1 94 ? 19.981 5.354 -3.918 1.00 72.56 94 PRO A CA 1
ATOM 791 C C . PRO A 1 94 ? 19.022 4.415 -3.168 1.00 72.56 94 PRO A C 1
ATOM 793 O O . PRO A 1 94 ? 18.066 3.915 -3.753 1.00 72.56 94 PRO A O 1
ATOM 796 N N . LEU A 1 95 ? 19.266 4.179 -1.876 1.00 86.44 95 LEU A N 1
ATOM 797 C CA . LEU A 1 95 ? 18.543 3.228 -1.034 1.00 86.44 95 LEU A CA 1
ATOM 798 C C . LEU A 1 95 ? 17.490 3.891 -0.127 1.00 86.44 95 LEU A C 1
ATOM 800 O O . LEU A 1 95 ? 16.995 3.250 0.804 1.00 86.44 95 LEU A O 1
ATOM 804 N N . VAL A 1 96 ? 17.151 5.157 -0.395 1.00 91.69 96 VAL A N 1
ATOM 805 C CA . VAL A 1 96 ? 16.129 5.954 0.306 1.00 91.69 96 VAL A CA 1
ATOM 806 C C . VAL A 1 96 ? 15.117 6.479 -0.713 1.00 91.69 96 VAL A C 1
ATOM 808 O O . VAL A 1 96 ? 15.509 6.927 -1.791 1.00 91.69 96 VAL A O 1
ATOM 811 N N . CYS A 1 97 ? 13.824 6.470 -0.380 1.00 93.19 97 CYS A N 1
ATOM 812 C CA . CYS A 1 97 ? 12.774 7.025 -1.245 1.00 93.19 97 CYS A CA 1
ATOM 813 C C . CYS A 1 97 ? 11.813 7.948 -0.484 1.00 93.19 97 CYS A C 1
ATOM 815 O O . CYS A 1 97 ? 11.678 7.814 0.732 1.00 93.19 97 CYS A O 1
ATOM 817 N N . PRO A 1 98 ? 11.113 8.867 -1.173 1.00 93.25 98 PRO A N 1
ATOM 818 C CA . PRO A 1 98 ? 10.021 9.622 -0.570 1.00 93.25 98 PRO A CA 1
ATOM 819 C C . PRO A 1 98 ? 8.917 8.700 -0.042 1.00 93.25 98 PRO A C 1
ATOM 821 O O . PRO A 1 98 ? 8.459 7.790 -0.740 1.00 93.25 98 PRO A O 1
ATOM 824 N N . LEU A 1 99 ? 8.426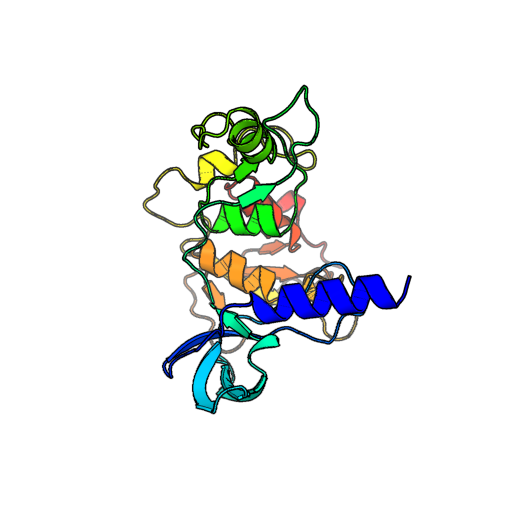 8.979 1.166 1.00 92.81 99 LEU A N 1
ATOM 825 C CA . LEU A 1 99 ? 7.331 8.214 1.747 1.00 92.81 99 LEU A CA 1
ATOM 826 C C . LEU A 1 99 ? 6.000 8.600 1.094 1.00 92.81 99 LEU A C 1
ATOM 828 O O . LEU A 1 99 ? 5.400 9.629 1.398 1.00 92.81 99 LEU A O 1
ATOM 832 N N . THR A 1 100 ? 5.526 7.756 0.183 1.00 91.75 100 THR A N 1
ATOM 833 C CA . THR A 1 100 ? 4.215 7.906 -0.461 1.00 91.75 100 THR A CA 1
ATOM 834 C C . THR A 1 100 ? 3.248 6.829 0.019 1.00 91.75 100 THR A C 1
ATOM 836 O O . THR A 1 100 ? 3.660 5.774 0.500 1.00 91.75 100 THR A O 1
ATOM 839 N N . LEU A 1 101 ? 1.943 7.030 -0.188 1.00 87.69 101 LEU A N 1
ATOM 840 C CA . LEU A 1 101 ? 0.950 5.994 0.119 1.00 87.69 101 LEU A CA 1
ATOM 841 C C . LEU A 1 101 ? 1.242 4.672 -0.612 1.00 87.69 101 LEU A C 1
ATOM 843 O O . LEU A 1 101 ? 1.044 3.608 -0.039 1.00 87.69 101 LEU A O 1
ATOM 847 N N . LYS A 1 102 ? 1.776 4.725 -1.840 1.00 90.31 102 LYS A N 1
ATOM 848 C CA . LYS A 1 102 ? 2.167 3.520 -2.587 1.00 90.31 102 LYS A CA 1
ATOM 849 C C . LYS A 1 102 ? 3.324 2.775 -1.927 1.00 90.31 102 LYS A C 1
ATOM 851 O O . LYS A 1 102 ? 3.297 1.553 -1.900 1.00 90.31 102 LYS A O 1
ATOM 856 N N . VAL A 1 103 ? 4.307 3.494 -1.381 1.00 95.00 103 VAL A N 1
ATOM 857 C CA . VAL A 1 103 ? 5.420 2.906 -0.610 1.00 95.00 103 VAL A CA 1
ATOM 858 C C . VAL A 1 103 ? 4.882 2.206 0.636 1.00 95.00 103 VAL A C 1
ATOM 860 O O . VAL A 1 103 ? 5.237 1.059 0.897 1.00 95.00 103 VAL A O 1
ATOM 863 N N . ILE A 1 104 ? 3.951 2.840 1.351 1.00 95.25 104 ILE A N 1
ATOM 864 C CA . ILE A 1 104 ? 3.298 2.242 2.525 1.00 95.25 104 ILE A CA 1
ATOM 865 C C . ILE A 1 104 ? 2.488 1.000 2.121 1.00 95.25 104 ILE A C 1
ATOM 867 O O . ILE A 1 104 ? 2.617 -0.046 2.749 1.00 95.25 104 ILE A O 1
ATOM 871 N N . GLN A 1 105 ? 1.705 1.076 1.041 1.00 92.31 105 GLN A N 1
ATOM 872 C CA . GLN A 1 105 ? 0.938 -0.054 0.501 1.00 92.31 105 GLN A CA 1
ATOM 873 C C . GLN A 1 105 ? 1.833 -1.215 0.052 1.00 92.31 105 GLN A C 1
ATOM 875 O O . GLN A 1 105 ? 1.490 -2.369 0.297 1.00 92.31 105 GLN A O 1
ATOM 880 N N . ALA A 1 106 ? 2.967 -0.929 -0.592 1.00 94.81 106 ALA A N 1
ATOM 881 C CA . ALA A 1 106 ? 3.953 -1.933 -0.979 1.00 94.81 106 ALA A CA 1
ATOM 882 C C . ALA A 1 106 ? 4.595 -2.587 0.249 1.00 94.81 106 ALA A C 1
ATOM 884 O O . ALA A 1 106 ? 4.720 -3.806 0.290 1.00 94.81 106 ALA A O 1
ATOM 885 N N . THR A 1 107 ? 4.906 -1.794 1.278 1.00 96.50 107 THR A N 1
ATOM 886 C CA . THR A 1 107 ? 5.441 -2.287 2.556 1.00 96.50 107 THR A CA 1
ATOM 887 C C . THR A 1 107 ? 4.434 -3.194 3.267 1.00 96.50 107 THR A C 1
ATOM 889 O O . THR A 1 107 ? 4.785 -4.290 3.690 1.00 96.50 107 THR A O 1
ATOM 892 N N . ALA A 1 108 ? 3.159 -2.797 3.336 1.00 95.44 108 ALA A N 1
ATOM 893 C CA . ALA A 1 108 ? 2.090 -3.626 3.900 1.00 95.44 108 ALA A CA 1
ATOM 894 C C . ALA A 1 108 ? 1.890 -4.944 3.130 1.00 95.44 108 ALA A C 1
ATOM 896 O O . ALA A 1 108 ? 1.558 -5.960 3.726 1.00 95.44 108 ALA A O 1
ATOM 897 N N . ARG A 1 109 ? 2.121 -4.935 1.811 1.00 93.44 109 ARG A N 1
ATOM 898 C CA . ARG A 1 109 ? 2.068 -6.115 0.932 1.00 93.44 109 ARG A CA 1
ATOM 899 C C . ARG A 1 109 ? 3.368 -6.919 0.886 1.00 93.44 109 ARG A C 1
ATOM 901 O O . ARG A 1 109 ? 3.444 -7.873 0.118 1.00 93.44 109 ARG A O 1
ATOM 908 N N . HIS A 1 110 ? 4.387 -6.546 1.661 1.00 95.06 110 HIS A N 1
ATOM 909 C CA . HIS A 1 110 ? 5.689 -7.216 1.661 1.00 95.06 110 HIS A CA 1
ATOM 910 C C . HIS A 1 110 ? 6.405 -7.194 0.298 1.00 95.06 110 HIS A C 1
ATOM 912 O O . HIS A 1 110 ? 7.176 -8.101 -0.028 1.00 95.06 110 HIS A O 1
ATOM 918 N N . LEU A 1 111 ? 6.157 -6.166 -0.517 1.00 95.25 111 LEU A N 1
ATOM 919 C CA . LEU A 1 111 ? 6.731 -6.068 -1.853 1.00 95.25 111 LEU A CA 1
ATOM 920 C C . LEU A 1 111 ? 8.140 -5.459 -1.817 1.00 95.25 111 LEU A C 1
ATOM 922 O O . LEU A 1 111 ? 8.371 -4.488 -1.094 1.00 95.25 111 LEU A O 1
ATOM 926 N N . PRO A 1 112 ? 9.073 -5.959 -2.645 1.00 96.19 112 PRO A N 1
ATOM 927 C CA . PRO A 1 112 ? 10.277 -5.228 -3.011 1.00 96.19 112 PRO A CA 1
ATOM 928 C C . PRO A 1 112 ? 9.950 -3.813 -3.511 1.00 96.19 112 PRO A C 1
ATOM 930 O O . PRO A 1 112 ? 9.122 -3.632 -4.412 1.00 96.19 112 PRO A O 1
ATOM 933 N N . ILE A 1 113 ? 10.648 -2.819 -2.965 1.00 96.38 113 ILE A N 1
ATOM 934 C CA . ILE A 1 113 ? 10.599 -1.430 -3.429 1.00 96.38 113 ILE A CA 1
ATOM 935 C C . ILE A 1 113 ? 11.888 -1.173 -4.196 1.00 96.38 113 ILE A C 1
ATOM 937 O O . ILE A 1 113 ? 12.966 -1.205 -3.623 1.00 96.38 113 ILE A O 1
ATOM 941 N N . ILE A 1 114 ? 11.793 -0.973 -5.502 1.00 96.12 114 ILE A N 1
ATOM 942 C CA . ILE A 1 114 ? 12.927 -0.914 -6.421 1.00 96.12 114 ILE A CA 1
ATOM 943 C C . ILE A 1 114 ? 13.098 0.517 -6.925 1.00 96.12 114 ILE A C 1
ATOM 945 O O . ILE A 1 114 ? 12.128 1.177 -7.306 1.00 96.12 114 ILE A O 1
ATOM 949 N N . SER A 1 115 ? 14.338 0.995 -6.962 1.00 95.00 115 SER A N 1
ATOM 950 C CA . SER A 1 115 ? 14.666 2.287 -7.558 1.00 95.00 115 SER A CA 1
ATOM 951 C C . SER A 1 115 ? 14.418 2.279 -9.067 1.00 95.00 115 SER A C 1
ATOM 953 O O . SER A 1 115 ? 14.724 1.308 -9.762 1.00 95.00 115 SER A O 1
ATOM 955 N N . ILE A 1 116 ? 13.935 3.400 -9.604 1.00 94.25 116 ILE A N 1
ATOM 956 C CA . ILE A 1 116 ? 13.783 3.633 -11.046 1.00 94.25 116 ILE A CA 1
ATOM 957 C C . ILE A 1 116 ? 15.087 3.398 -11.827 1.00 94.25 116 ILE A C 1
ATOM 959 O O . ILE A 1 116 ? 15.049 3.027 -13.002 1.00 94.25 116 ILE A O 1
ATOM 963 N N . GLN A 1 117 ? 16.240 3.523 -11.161 1.00 92.94 117 GLN A N 1
ATOM 964 C CA . GLN A 1 117 ? 17.555 3.238 -11.733 1.00 92.94 117 GLN A CA 1
ATOM 965 C C . GLN A 1 117 ? 17.685 1.799 -12.247 1.00 92.94 117 GLN A C 1
ATOM 967 O O . GLN A 1 117 ? 18.418 1.558 -13.202 1.00 92.94 117 GLN A O 1
ATOM 972 N N . TRP A 1 118 ? 16.914 0.853 -11.704 1.00 94.81 118 TRP A N 1
ATOM 973 C CA . TRP A 1 118 ? 16.817 -0.504 -12.241 1.00 94.81 118 TRP A CA 1
ATOM 974 C C . TRP A 1 118 ? 16.308 -0.534 -13.688 1.00 94.81 118 TRP A C 1
ATOM 976 O O . TRP A 1 118 ? 16.868 -1.234 -14.538 1.00 94.81 118 TRP A O 1
ATOM 986 N N . LEU A 1 119 ? 15.264 0.249 -13.991 1.00 94.94 119 LEU A N 1
ATOM 987 C CA . LEU A 1 119 ? 14.731 0.361 -15.350 1.00 94.94 119 LEU A CA 1
ATOM 988 C C . LEU A 1 119 ? 15.729 1.071 -16.263 1.00 94.94 119 LEU A C 1
ATOM 990 O O . LEU A 1 119 ? 15.962 0.609 -17.378 1.00 94.94 119 LEU A O 1
ATOM 994 N N . VAL A 1 120 ? 16.353 2.151 -15.783 1.00 94.62 120 VAL A N 1
ATOM 995 C CA . VAL A 1 120 ? 17.378 2.890 -16.539 1.00 94.62 120 VAL A CA 1
ATOM 996 C C . VAL A 1 120 ? 18.547 1.973 -16.901 1.00 94.62 120 VAL A C 1
ATOM 998 O O . VAL A 1 120 ? 18.939 1.905 -18.067 1.00 94.62 120 VAL A O 1
ATOM 1001 N N . ALA A 1 121 ? 19.064 1.214 -15.935 1.00 95.12 121 ALA A N 1
ATOM 1002 C CA . ALA A 1 121 ? 20.142 0.260 -16.149 1.00 95.12 121 ALA A CA 1
ATOM 1003 C C . ALA A 1 121 ? 19.728 -0.865 -17.102 1.00 95.12 121 ALA A C 1
ATOM 1005 O O . ALA A 1 121 ? 20.497 -1.199 -18.005 1.00 95.12 121 ALA A O 1
ATOM 1006 N N . SER A 1 122 ? 18.513 -1.403 -16.960 1.00 96.81 122 SER A N 1
ATOM 1007 C CA . SER A 1 122 ? 18.025 -2.470 -17.840 1.00 96.81 122 SER A CA 1
ATOM 1008 C C . SER A 1 122 ? 17.914 -2.015 -19.298 1.00 96.81 122 SER A C 1
ATOM 1010 O O . SER A 1 122 ? 18.309 -2.726 -20.221 1.00 96.81 122 SER A O 1
ATOM 1012 N N . ILE A 1 123 ? 17.415 -0.795 -19.517 1.00 97.19 123 ILE A N 1
ATOM 1013 C CA . ILE A 1 123 ? 17.296 -0.199 -20.852 1.00 97.19 123 ILE A CA 1
ATOM 1014 C C . ILE A 1 123 ? 18.681 0.093 -21.437 1.00 97.19 123 ILE A C 1
ATOM 1016 O O . ILE A 1 123 ? 18.942 -0.247 -22.588 1.00 97.19 123 ILE A O 1
ATOM 1020 N N . THR A 1 124 ? 19.573 0.688 -20.641 1.00 96.94 124 THR A N 1
ATOM 1021 C CA . THR A 1 124 ? 20.923 1.089 -21.072 1.00 96.94 124 THR A CA 1
ATOM 1022 C C . THR A 1 124 ? 21.745 -0.114 -21.531 1.00 96.94 124 THR A C 1
ATOM 1024 O O . THR A 1 124 ? 22.380 -0.061 -22.580 1.00 96.94 124 THR A O 1
ATOM 1027 N N . HIS A 1 125 ? 21.698 -1.216 -20.780 1.00 96.75 125 HIS A N 1
ATOM 1028 C CA . HIS A 1 125 ? 22.454 -2.430 -21.094 1.00 96.75 125 HIS A CA 1
ATOM 1029 C C . HIS A 1 125 ? 21.699 -3.397 -22.017 1.00 96.75 125 HIS A C 1
ATOM 1031 O O . HIS A 1 125 ? 22.246 -4.437 -22.374 1.00 96.75 125 HIS A O 1
ATOM 1037 N N . GLN A 1 126 ? 20.454 -3.079 -22.395 1.00 96.69 126 GLN A N 1
ATOM 1038 C CA . GLN A 1 126 ? 19.573 -3.939 -23.197 1.00 96.69 126 GLN A CA 1
ATOM 1039 C C . GLN A 1 126 ? 19.382 -5.354 -22.613 1.00 96.69 126 GLN A C 1
ATOM 1041 O O . GLN A 1 126 ? 19.140 -6.314 -23.343 1.00 96.69 126 GLN A O 1
ATOM 1046 N N . ILE A 1 127 ? 19.466 -5.486 -21.288 1.00 97.00 127 ILE A N 1
ATOM 1047 C CA . ILE A 1 127 ? 19.252 -6.732 -20.542 1.00 97.00 127 ILE A CA 1
ATOM 1048 C C . ILE A 1 127 ? 18.425 -6.434 -19.296 1.00 97.00 127 ILE A C 1
ATOM 1050 O O . ILE A 1 127 ? 18.517 -5.348 -18.738 1.00 97.00 127 ILE A O 1
ATOM 1054 N N . ILE A 1 128 ? 17.637 -7.394 -18.817 1.00 96.00 128 ILE A N 1
ATOM 1055 C CA . ILE A 1 128 ? 16.973 -7.247 -17.516 1.00 96.00 128 ILE A CA 1
ATOM 1056 C C . ILE A 1 128 ? 18.028 -7.497 -16.439 1.00 96.00 128 ILE A C 1
ATOM 1058 O O . ILE A 1 128 ? 18.404 -8.643 -16.192 1.00 96.00 128 ILE A O 1
ATOM 1062 N N . VAL A 1 129 ? 18.537 -6.427 -15.826 1.00 96.25 129 VAL A N 1
ATOM 1063 C CA . VAL A 1 129 ? 19.494 -6.557 -14.720 1.00 96.25 129 VAL A CA 1
ATOM 1064 C C . VAL A 1 129 ? 18.770 -7.041 -13.453 1.00 96.25 129 VAL A C 1
ATOM 1066 O O . VAL A 1 129 ? 17.562 -6.821 -13.322 1.00 96.25 129 VAL A O 1
ATOM 1069 N N . PRO A 1 130 ? 19.454 -7.700 -12.501 1.00 96.62 130 PRO A N 1
ATOM 1070 C CA . PRO A 1 130 ? 18.832 -8.112 -11.242 1.00 96.62 130 PRO A CA 1
ATOM 1071 C C . PRO A 1 130 ? 18.223 -6.917 -10.491 1.00 96.62 130 PRO A C 1
ATOM 1073 O O . PRO A 1 130 ? 18.865 -5.878 -10.354 1.00 96.62 130 PRO A O 1
ATOM 1076 N N . SER A 1 131 ? 16.986 -7.037 -10.002 1.00 94.50 131 SER A N 1
ATOM 1077 C CA . SER A 1 131 ? 16.304 -5.938 -9.295 1.00 94.50 131 SER A CA 1
ATOM 1078 C C . SER A 1 131 ? 16.824 -5.734 -7.872 1.00 94.50 131 SER A C 1
ATOM 1080 O O . SER A 1 131 ? 16.800 -4.616 -7.366 1.00 94.50 131 SER A O 1
ATOM 1082 N N . GLN A 1 132 ? 17.355 -6.786 -7.247 1.00 94.31 132 GLN A N 1
ATOM 1083 C CA . GLN A 1 132 ? 17.786 -6.798 -5.846 1.00 94.31 132 GLN A CA 1
ATOM 1084 C C . GLN A 1 132 ? 18.897 -5.780 -5.555 1.00 94.31 132 GLN A C 1
ATOM 1086 O O . GLN A 1 132 ? 18.940 -5.210 -4.472 1.00 94.31 132 GLN A O 1
ATOM 1091 N N . ILE A 1 133 ? 19.776 -5.515 -6.527 1.00 93.69 133 ILE A N 1
ATOM 1092 C CA . ILE A 1 133 ? 20.859 -4.527 -6.384 1.00 93.69 133 ILE A CA 1
ATOM 1093 C C . ILE A 1 133 ? 20.354 -3.074 -6.384 1.00 93.69 133 ILE A C 1
ATOM 1095 O O . ILE A 1 133 ? 21.086 -2.178 -5.978 1.00 93.69 133 ILE A O 1
ATOM 1099 N N . TYR A 1 134 ? 19.109 -2.845 -6.808 1.00 94.38 134 TYR A N 1
ATOM 1100 C CA . TYR A 1 134 ? 18.440 -1.541 -6.819 1.00 94.38 134 TYR A CA 1
ATOM 1101 C C . TYR A 1 134 ? 17.304 -1.465 -5.794 1.00 94.38 134 TYR A C 1
ATOM 1103 O O . TYR A 1 134 ? 16.471 -0.558 -5.863 1.00 94.38 134 TYR A O 1
ATOM 1111 N N . GLU A 1 135 ? 17.216 -2.427 -4.876 1.00 94.81 135 GLU A N 1
ATOM 1112 C CA . GLU A 1 135 ? 16.191 -2.414 -3.841 1.00 94.81 135 GLU A CA 1
ATOM 1113 C C . GLU A 1 135 ? 16.439 -1.265 -2.852 1.00 94.81 135 GLU A C 1
ATOM 1115 O O . GLU A 1 135 ? 17.526 -1.103 -2.305 1.00 94.81 135 GLU A O 1
ATOM 1120 N N . ILE A 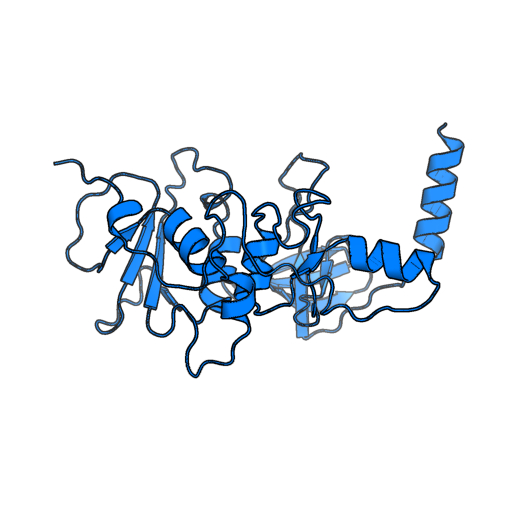1 136 ? 15.405 -0.468 -2.612 1.00 94.69 136 ILE A N 1
ATOM 1121 C CA . ILE A 1 136 ? 15.358 0.605 -1.628 1.00 94.69 136 ILE A CA 1
ATOM 1122 C C . ILE A 1 136 ? 14.945 -0.013 -0.300 1.00 94.69 136 ILE A C 1
ATOM 1124 O O . ILE A 1 136 ? 13.800 -0.433 -0.124 1.00 94.69 136 ILE A O 1
ATOM 1128 N N . PHE A 1 137 ? 15.878 -0.058 0.647 1.00 92.50 137 PHE A N 1
ATOM 1129 C CA . PHE A 1 137 ? 15.641 -0.708 1.933 1.00 92.50 137 PHE A CA 1
ATOM 1130 C C . PHE A 1 137 ? 16.052 0.102 3.162 1.00 92.50 137 PHE A C 1
ATOM 1132 O O . PHE A 1 137 ? 15.681 -0.299 4.265 1.00 92.50 137 PHE A O 1
ATOM 1139 N N . LEU A 1 138 ? 16.798 1.208 3.024 1.00 92.31 138 LEU A N 1
ATOM 1140 C CA . LEU A 1 138 ? 17.278 1.954 4.195 1.00 92.31 138 LEU A CA 1
ATOM 1141 C C . LEU A 1 138 ? 16.141 2.702 4.891 1.00 92.31 138 LEU A C 1
ATOM 1143 O O . LEU A 1 138 ? 16.044 2.640 6.117 1.00 92.31 138 LEU A O 1
ATOM 1147 N N . GLY A 1 139 ? 15.263 3.356 4.129 1.00 92.88 139 GLY A N 1
ATOM 1148 C CA . GLY A 1 139 ? 14.081 4.024 4.671 1.00 92.88 139 GLY A CA 1
ATOM 1149 C C . GLY A 1 139 ? 13.638 5.234 3.858 1.00 92.88 139 GLY A C 1
ATOM 1150 O O . GLY A 1 139 ? 13.708 5.227 2.625 1.00 92.88 139 GLY A O 1
ATOM 1151 N N . ASP A 1 140 ? 13.188 6.270 4.558 1.00 94.44 140 ASP A N 1
ATOM 1152 C CA . ASP A 1 140 ? 12.604 7.474 3.973 1.00 94.44 140 ASP A CA 1
ATOM 1153 C C . ASP A 1 140 ? 12.980 8.755 4.751 1.00 94.44 140 ASP A C 1
ATOM 1155 O O . ASP A 1 140 ? 13.417 8.677 5.899 1.00 94.44 140 ASP A O 1
ATOM 1159 N N . PRO A 1 141 ? 12.821 9.960 4.169 1.00 92.69 141 PRO A N 1
ATOM 1160 C CA . PRO A 1 141 ? 13.187 11.216 4.837 1.00 92.69 141 PRO A CA 1
ATOM 1161 C C . PRO A 1 141 ? 12.348 11.573 6.072 1.00 92.69 141 PRO A C 1
ATOM 1163 O O . PRO A 1 141 ? 12.774 12.395 6.877 1.00 92.69 141 PRO A O 1
ATOM 1166 N N . THR A 1 142 ? 11.154 10.996 6.213 1.00 93.31 142 THR A N 1
ATOM 1167 C CA . THR A 1 142 ? 10.216 11.254 7.318 1.00 93.31 142 THR A CA 1
ATOM 1168 C C . THR A 1 142 ? 10.664 10.538 8.584 1.00 93.31 142 THR A C 1
ATOM 1170 O O . THR A 1 142 ? 10.644 11.127 9.663 1.00 93.31 142 THR A O 1
ATOM 1173 N N . TYR A 1 143 ? 11.071 9.271 8.457 1.00 93.06 143 TYR A N 1
ATOM 1174 C CA . TYR A 1 143 ? 11.431 8.409 9.591 1.00 93.06 143 TYR A CA 1
ATOM 1175 C C . TYR A 1 143 ? 12.912 7.997 9.622 1.00 93.06 143 TYR A C 1
ATOM 1177 O O . TYR A 1 143 ? 13.334 7.267 10.519 1.00 93.06 143 TYR A O 1
ATOM 1185 N N . GLY A 1 144 ? 13.719 8.464 8.669 1.00 93.00 144 GLY A N 1
ATOM 1186 C CA . GLY A 1 144 ? 15.153 8.199 8.584 1.00 93.00 144 GLY A CA 1
ATOM 1187 C C . GLY A 1 144 ? 15.490 6.782 8.108 1.00 93.00 144 GLY A C 1
ATOM 1188 O O . GLY A 1 144 ? 14.775 6.172 7.315 1.00 93.00 144 GLY A O 1
ATOM 1189 N N . TYR A 1 145 ? 16.612 6.240 8.588 1.00 94.44 145 TYR A N 1
ATOM 1190 C CA . TYR A 1 145 ? 17.099 4.907 8.211 1.00 94.44 145 TYR A CA 1
ATOM 1191 C C . TYR A 1 145 ? 16.536 3.814 9.132 1.00 94.44 145 TYR A C 1
ATOM 1193 O O . TYR A 1 145 ? 17.228 3.291 10.003 1.00 94.44 145 TYR A O 1
ATOM 1201 N N . HIS A 1 146 ? 15.253 3.490 8.971 1.00 94.25 146 HIS A N 1
ATOM 1202 C CA . HIS A 1 146 ? 14.522 2.564 9.850 1.00 94.25 146 HIS A CA 1
ATOM 1203 C C . HIS A 1 146 ? 14.552 1.088 9.395 1.00 94.25 146 HIS A C 1
ATOM 1205 O O . HIS A 1 146 ? 14.188 0.188 10.165 1.00 94.25 146 HIS A O 1
ATOM 1211 N N . GLY A 1 147 ? 14.950 0.804 8.148 1.00 95.25 147 GLY A N 1
ATOM 1212 C CA . GLY A 1 147 ? 15.004 -0.561 7.600 1.00 95.25 147 GLY A CA 1
ATOM 1213 C C . GLY A 1 147 ? 13.636 -1.244 7.455 1.00 95.25 147 GLY A C 1
ATOM 1214 O O . GLY A 1 147 ? 13.549 -2.469 7.378 1.00 95.25 147 GLY A O 1
ATOM 1215 N N . GLY A 1 148 ? 12.551 -0.467 7.489 1.00 96.25 148 GLY A N 1
ATOM 1216 C CA . GLY A 1 148 ? 11.175 -0.971 7.574 1.00 96.25 148 GLY A CA 1
ATOM 1217 C C . GLY A 1 148 ? 10.737 -1.741 6.333 1.00 96.25 148 GLY A C 1
ATOM 1218 O O . GLY A 1 148 ? 10.109 -2.790 6.455 1.00 96.25 148 GLY A O 1
ATOM 1219 N N . PHE A 1 149 ? 11.154 -1.287 5.150 1.00 95.38 149 PHE A N 1
ATOM 1220 C CA . PHE A 1 149 ? 10.808 -1.928 3.879 1.00 95.38 149 PHE A CA 1
ATOM 1221 C C . PHE A 1 149 ? 11.359 -3.353 3.811 1.00 95.38 149 PHE A C 1
ATOM 1223 O O . PHE A 1 149 ? 10.599 -4.294 3.596 1.00 95.38 149 PHE A O 1
ATOM 1230 N N . LEU A 1 150 ? 12.645 -3.544 4.126 1.00 95.31 150 LEU A N 1
ATOM 1231 C CA . LEU A 1 150 ? 13.250 -4.876 4.208 1.00 95.31 150 LEU A CA 1
ATOM 1232 C C . LEU A 1 150 ? 12.617 -5.719 5.314 1.00 95.31 150 LEU A C 1
ATOM 1234 O O . LEU A 1 150 ? 12.290 -6.884 5.096 1.00 95.31 150 LEU A O 1
ATOM 1238 N N . ARG A 1 151 ? 12.420 -5.121 6.495 1.00 96.06 151 ARG A N 1
ATOM 1239 C CA . ARG A 1 151 ? 11.824 -5.786 7.657 1.00 96.06 151 ARG A CA 1
ATOM 1240 C C . ARG A 1 151 ? 10.434 -6.338 7.352 1.00 96.06 151 ARG A C 1
ATOM 1242 O O . ARG A 1 151 ? 10.108 -7.404 7.872 1.00 96.06 151 ARG A O 1
ATOM 1249 N N . SER A 1 152 ? 9.650 -5.642 6.526 1.00 96.25 152 SER A N 1
ATOM 1250 C CA . SER A 1 152 ? 8.343 -6.125 6.087 1.00 96.25 152 SER A CA 1
ATOM 1251 C C . SER A 1 152 ? 8.454 -7.480 5.414 1.00 96.25 152 SER A C 1
ATOM 1253 O O . SER A 1 152 ? 7.742 -8.398 5.788 1.00 96.25 152 SER A O 1
ATOM 1255 N N . ARG A 1 153 ? 9.419 -7.685 4.520 1.00 94.38 153 ARG A N 1
ATOM 1256 C CA . ARG A 1 153 ? 9.503 -8.913 3.724 1.00 94.38 153 ARG A CA 1
ATOM 1257 C C . ARG A 1 153 ? 10.095 -10.123 4.445 1.00 94.38 153 ARG A C 1
ATOM 1259 O O . ARG A 1 153 ? 10.150 -11.201 3.859 1.00 94.38 153 ARG A O 1
ATOM 1266 N N . ILE A 1 154 ? 10.596 -9.961 5.669 1.00 93.06 154 ILE A N 1
ATOM 1267 C CA . ILE A 1 154 ? 11.112 -11.089 6.449 1.00 93.06 154 ILE A CA 1
ATOM 1268 C C . ILE A 1 154 ? 9.907 -11.948 6.855 1.00 93.06 154 ILE A C 1
ATOM 1270 O O . ILE A 1 154 ? 9.014 -11.417 7.518 1.00 93.06 154 ILE A O 1
ATOM 1274 N N . PRO A 1 155 ? 9.856 -13.246 6.497 1.00 88.38 155 PRO A N 1
ATOM 1275 C CA . PRO A 1 155 ? 8.735 -14.106 6.856 1.00 88.38 155 PRO A CA 1
ATOM 1276 C C . PRO A 1 155 ? 8.490 -14.104 8.368 1.00 88.38 155 PRO A C 1
ATOM 1278 O O . PRO A 1 155 ? 9.412 -14.306 9.160 1.00 88.38 155 PRO A O 1
ATOM 1281 N N . ARG A 1 156 ? 7.238 -13.876 8.770 1.00 86.19 156 ARG A N 1
ATOM 1282 C CA . ARG A 1 156 ? 6.792 -13.892 10.168 1.00 86.19 156 ARG A CA 1
ATOM 1283 C C . ARG A 1 156 ? 5.619 -14.844 10.323 1.00 86.19 156 ARG A C 1
ATOM 1285 O O . ARG A 1 156 ? 4.846 -15.040 9.393 1.00 86.19 156 ARG A O 1
ATOM 1292 N N . SER A 1 157 ? 5.466 -15.394 11.523 1.00 85.06 157 SER A N 1
ATOM 1293 C CA . SER A 1 157 ? 4.295 -16.199 11.883 1.00 85.06 157 SER A CA 1
ATOM 1294 C C . SER A 1 157 ? 3.021 -15.365 12.050 1.00 85.06 157 SER A C 1
ATOM 1296 O O . SER A 1 157 ? 1.931 -15.927 12.063 1.00 85.06 157 SER A O 1
ATOM 1298 N N . GLN A 1 158 ? 3.147 -14.043 12.207 1.00 89.94 158 GLN A N 1
ATOM 1299 C CA . GLN A 1 158 ? 2.044 -13.125 12.482 1.00 89.94 158 GLN A CA 1
ATOM 1300 C C . GLN A 1 158 ? 2.214 -11.814 11.705 1.00 89.94 158 GLN A C 1
ATOM 1302 O O . GLN A 1 158 ? 3.336 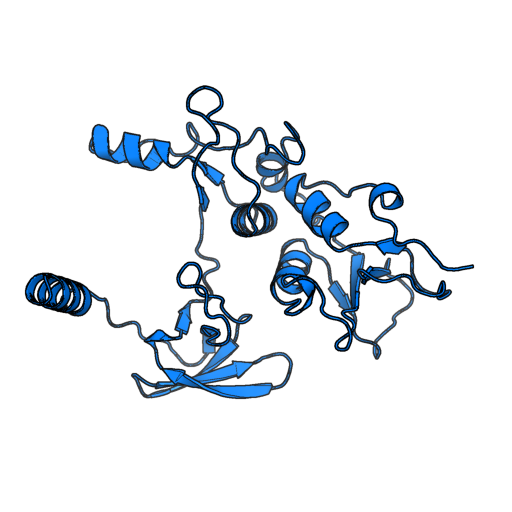-11.319 11.550 1.00 89.94 158 GLN A O 1
ATOM 1307 N N . GLY A 1 159 ? 1.093 -11.253 11.239 1.00 91.25 159 GLY A N 1
ATOM 1308 C CA . GLY A 1 159 ? 1.043 -9.916 10.647 1.00 91.25 159 GLY A CA 1
ATOM 1309 C C . GLY A 1 159 ? 1.364 -8.822 11.669 1.00 91.25 159 GLY A C 1
ATOM 1310 O O . GLY A 1 159 ? 1.250 -9.034 12.877 1.00 91.25 159 GLY A O 1
ATOM 1311 N N . LEU A 1 160 ? 1.760 -7.639 11.190 1.00 96.12 160 LEU A N 1
ATOM 1312 C CA . LEU A 1 160 ? 2.133 -6.498 12.038 1.00 96.12 160 LEU A CA 1
ATOM 1313 C C . LEU A 1 160 ? 1.045 -6.121 13.060 1.00 96.12 160 LEU A C 1
ATOM 1315 O O . LEU A 1 160 ? 1.370 -5.718 14.174 1.00 96.12 160 LEU A O 1
ATOM 1319 N N . PHE A 1 161 ? -0.225 -6.262 12.684 1.00 96.25 161 PHE A N 1
ATOM 1320 C CA . PHE A 1 161 ? -1.382 -5.938 13.516 1.00 96.25 161 PHE A CA 1
ATOM 1321 C C . PHE A 1 161 ? -2.201 -7.167 13.926 1.00 96.25 161 PHE A C 1
ATOM 1323 O O . PHE A 1 161 ? -3.375 -7.038 14.272 1.00 96.25 161 PHE A O 1
ATOM 1330 N N . GLN A 1 162 ? -1.603 -8.360 13.900 1.00 93.75 162 GLN A N 1
ATOM 1331 C CA . GLN A 1 162 ? -2.288 -9.585 14.303 1.00 93.75 162 GLN A CA 1
ATOM 1332 C C . GLN A 1 162 ? -2.871 -9.450 15.719 1.00 93.75 162 GLN A C 1
ATOM 1334 O O . GLN A 1 162 ? -2.164 -9.117 16.667 1.00 93.75 162 GLN A O 1
ATOM 1339 N N . GLY A 1 163 ? -4.168 -9.739 15.862 1.00 92.00 163 GLY A N 1
ATOM 1340 C CA . GLY A 1 163 ? -4.874 -9.658 17.148 1.00 92.00 163 GLY A CA 1
ATOM 1341 C C . GLY A 1 163 ? -5.265 -8.240 17.584 1.00 92.00 163 GLY A C 1
ATOM 1342 O O . GLY A 1 163 ? -5.831 -8.076 18.665 1.00 92.00 163 GLY A O 1
ATOM 1343 N N . ILE A 1 164 ? -5.005 -7.227 16.753 1.00 93.50 164 ILE A N 1
ATOM 1344 C CA . ILE A 1 164 ? -5.430 -5.845 16.983 1.00 93.50 164 ILE A CA 1
ATOM 1345 C C . ILE A 1 164 ? -6.694 -5.566 16.169 1.00 93.50 164 ILE A C 1
ATOM 1347 O O . ILE A 1 164 ? -6.779 -5.859 14.971 1.00 93.50 164 ILE A O 1
ATOM 1351 N N . ALA A 1 165 ? -7.678 -4.980 16.837 1.00 92.38 165 ALA A N 1
ATOM 1352 C CA . ALA A 1 165 ? -8.905 -4.507 16.234 1.00 92.38 165 ALA A CA 1
ATOM 1353 C C . ALA A 1 165 ? -8.867 -2.980 16.108 1.00 92.38 165 ALA A C 1
ATOM 1355 O O . ALA A 1 165 ? -8.383 -2.273 16.993 1.00 92.38 165 ALA A O 1
ATOM 1356 N N . PHE A 1 166 ? -9.378 -2.461 15.003 1.00 91.56 166 PHE A N 1
ATOM 1357 C CA . PHE A 1 166 ? -9.364 -1.044 14.683 1.00 91.56 166 PHE A CA 1
ATOM 1358 C C . PHE A 1 166 ? -10.776 -0.510 14.558 1.00 91.56 166 PHE A C 1
ATOM 1360 O O . PHE A 1 166 ? -11.634 -1.111 13.913 1.00 91.56 166 PHE A O 1
ATOM 1367 N N . ARG A 1 167 ? -10.984 0.674 15.120 1.00 88.75 167 ARG A N 1
ATOM 1368 C CA . ARG A 1 167 ? -12.166 1.495 14.886 1.00 88.75 167 ARG A CA 1
ATOM 1369 C C . ARG A 1 167 ? -11.714 2.757 14.166 1.00 88.75 167 ARG A C 1
ATOM 1371 O O . ARG A 1 167 ? -10.823 3.458 14.642 1.00 88.75 167 ARG A O 1
ATOM 1378 N N . LEU A 1 168 ? -12.299 3.030 13.006 1.00 86.56 168 LEU A N 1
ATOM 1379 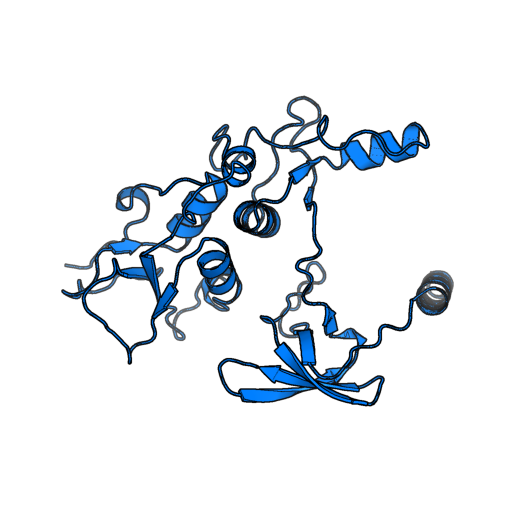C CA . LEU A 1 168 ? -11.998 4.233 12.233 1.00 86.56 168 LEU A CA 1
ATOM 1380 C C . LEU A 1 168 ? -13.080 5.267 12.502 1.00 86.56 168 LEU A C 1
ATOM 1382 O O . LEU A 1 168 ? -14.226 5.072 12.109 1.00 86.56 168 LEU A O 1
ATOM 1386 N N . GLU A 1 169 ? -12.718 6.364 13.156 1.00 82.62 169 GLU A N 1
ATOM 1387 C CA . GLU A 1 169 ? -13.643 7.454 13.436 1.00 82.62 169 GLU A CA 1
ATOM 1388 C C . GLU A 1 169 ? -13.245 8.668 12.604 1.00 82.62 169 GLU A C 1
ATOM 1390 O O . GLU A 1 169 ? -12.249 9.337 12.876 1.00 82.62 169 GLU A O 1
ATOM 1395 N N . CYS A 1 170 ? -14.033 8.954 11.567 1.00 69.19 170 CYS A N 1
ATOM 1396 C CA . CYS A 1 170 ? -13.945 10.214 10.846 1.00 69.19 170 CYS A CA 1
ATOM 1397 C C . CYS A 1 170 ? -15.215 11.019 11.143 1.00 69.19 170 CYS A C 1
ATOM 1399 O O . CYS A 1 170 ? -16.311 10.539 10.851 1.00 69.19 170 CYS A O 1
ATOM 1401 N N . PRO A 1 171 ? -15.109 12.213 11.741 1.00 54.56 171 PRO A N 1
ATOM 1402 C CA . PRO A 1 171 ? -16.250 13.099 11.873 1.00 54.56 171 PRO A CA 1
ATOM 1403 C C . PRO A 1 171 ? -16.620 13.605 10.478 1.00 54.56 171 PRO A C 1
ATOM 1405 O O . PRO A 1 171 ? -15.911 14.413 9.879 1.00 54.56 171 PRO A O 1
ATOM 1408 N N . GLU A 1 172 ? -17.758 13.139 9.963 1.00 51.94 172 GLU A N 1
ATOM 1409 C CA . GLU A 1 172 ? -18.320 13.568 8.674 1.00 51.94 172 GLU A CA 1
ATOM 1410 C C . GLU A 1 172 ? -18.526 15.094 8.592 1.00 51.94 172 GLU A C 1
ATOM 1412 O O . GLU A 1 172 ? -18.641 15.654 7.504 1.00 51.94 172 GLU A O 1
ATOM 1417 N N . GLN A 1 173 ? -18.559 15.788 9.735 1.00 51.22 173 GLN A N 1
ATOM 1418 C CA . GLN A 1 173 ? -18.991 17.182 9.833 1.00 51.22 173 GLN A CA 1
ATOM 1419 C C . GLN A 1 173 ? -17.853 18.216 9.811 1.00 51.22 173 GLN A C 1
ATOM 1421 O O . GLN A 1 173 ? -18.122 19.402 9.609 1.00 51.22 173 GLN A O 1
ATOM 1426 N N . HIS A 1 174 ? -16.584 17.814 9.948 1.00 48.94 174 HIS A N 1
ATOM 1427 C CA . HIS A 1 174 ? -15.472 18.762 10.092 1.00 48.94 174 HIS A CA 1
ATOM 1428 C C . HIS A 1 174 ? -14.273 18.419 9.214 1.00 48.94 174 HIS A C 1
ATOM 1430 O O . HIS A 1 174 ? -13.238 17.983 9.704 1.00 48.94 174 HIS A O 1
ATOM 1436 N N . GLY A 1 175 ? -14.411 18.657 7.903 1.00 48.75 175 GLY A N 1
ATOM 1437 C CA . GLY A 1 175 ? -13.291 18.973 7.003 1.00 48.75 175 GLY A CA 1
ATOM 1438 C C . GLY A 1 175 ? -12.024 18.130 7.177 1.00 48.75 175 GLY A C 1
ATOM 1439 O O . GLY A 1 175 ? -10.922 18.677 7.108 1.00 48.75 175 GLY A O 1
ATOM 1440 N N . CYS A 1 176 ? -12.168 16.828 7.450 1.00 51.91 176 CYS A N 1
ATOM 1441 C CA . CYS A 1 176 ? -11.029 15.966 7.723 1.00 51.91 176 CYS A CA 1
ATOM 1442 C C . CYS A 1 176 ? -10.070 15.992 6.532 1.00 51.91 176 CYS A C 1
ATOM 1444 O O . CYS A 1 176 ? -10.493 15.996 5.373 1.00 51.91 176 CYS A O 1
ATOM 1446 N N . GLN A 1 177 ? -8.764 15.997 6.816 1.00 54.03 177 GLN A N 1
ATOM 1447 C CA . GLN A 1 177 ? -7.749 15.873 5.773 1.00 54.03 177 GLN A CA 1
ATOM 1448 C C . GLN A 1 177 ? -8.061 14.664 4.875 1.00 54.03 177 GLN A C 1
ATOM 1450 O O . GLN A 1 177 ? -8.526 13.626 5.350 1.00 54.03 177 GLN A O 1
ATOM 1455 N N . ALA A 1 178 ? -7.793 14.800 3.573 1.00 54.31 178 ALA A N 1
ATOM 1456 C CA . ALA A 1 178 ? -8.268 13.908 2.508 1.00 54.31 178 ALA A CA 1
ATOM 1457 C C . ALA A 1 178 ? -8.015 12.397 2.717 1.00 54.31 178 ALA A C 1
ATOM 1459 O O . ALA A 1 178 ? -8.707 11.585 2.110 1.00 54.31 178 ALA A O 1
ATOM 1460 N N . ILE A 1 179 ? -7.053 12.008 3.564 1.00 51.94 179 ILE A N 1
ATOM 1461 C CA . ILE A 1 179 ? -6.746 10.601 3.875 1.00 51.94 179 ILE A CA 1
ATOM 1462 C C . ILE A 1 179 ? -7.838 9.946 4.740 1.00 51.94 179 ILE A C 1
ATOM 1464 O O . ILE A 1 179 ? -8.186 8.791 4.498 1.00 51.94 179 ILE A O 1
ATOM 1468 N N . LEU A 1 180 ? -8.405 10.673 5.708 1.00 52.38 180 LEU A N 1
ATOM 1469 C CA . LEU A 1 180 ? -9.475 10.167 6.578 1.00 52.38 180 LEU A CA 1
ATOM 1470 C C . LEU A 1 180 ? -10.867 10.297 5.960 1.00 52.38 180 LEU A C 1
ATOM 1472 O O . LEU A 1 180 ? -11.744 9.499 6.265 1.00 52.38 180 LEU A O 1
ATOM 1476 N N . ALA A 1 181 ? -11.068 11.275 5.074 1.00 54.44 181 ALA A N 1
ATOM 1477 C CA . ALA A 1 181 ? -12.369 11.502 4.445 1.00 54.44 181 ALA A CA 1
ATOM 1478 C C . ALA A 1 181 ? -12.856 10.288 3.632 1.00 54.44 181 ALA A C 1
ATOM 1480 O O . ALA A 1 181 ? -14.057 10.089 3.491 1.00 54.44 181 ALA A O 1
ATOM 1481 N N . ASP A 1 182 ? -11.930 9.477 3.106 1.00 65.06 182 ASP A N 1
ATOM 1482 C CA . ASP A 1 182 ? -12.275 8.268 2.358 1.00 65.06 182 ASP A CA 1
ATOM 1483 C C . ASP A 1 182 ? -12.054 6.972 3.153 1.00 65.06 182 ASP A C 1
ATOM 1485 O O . ASP A 1 182 ? -12.679 5.972 2.828 1.00 65.06 182 ASP A O 1
ATOM 1489 N N . ASN A 1 183 ? -11.196 6.955 4.188 1.00 77.00 183 ASN A N 1
ATOM 1490 C CA . ASN A 1 183 ? -10.801 5.812 5.045 1.00 77.00 183 ASN A CA 1
ATOM 1491 C C . ASN A 1 183 ? -10.424 4.479 4.350 1.00 77.00 183 ASN A C 1
ATOM 1493 O O . ASN A 1 183 ? -9.835 3.607 4.986 1.00 77.00 183 ASN A O 1
ATOM 1497 N N . ARG A 1 184 ? -10.694 4.297 3.054 1.00 75.31 184 ARG A N 1
ATOM 1498 C CA . ARG A 1 184 ? -10.536 3.062 2.280 1.00 75.31 184 ARG A CA 1
ATOM 1499 C C . ARG A 1 184 ? -9.092 2.595 2.268 1.00 75.31 184 ARG A C 1
ATOM 1501 O O . ARG A 1 184 ? -8.835 1.426 2.530 1.00 75.31 184 ARG A O 1
ATOM 1508 N N . ALA A 1 185 ? -8.161 3.521 2.045 1.00 80.00 185 ALA A N 1
ATOM 1509 C CA . ALA A 1 185 ? -6.734 3.228 2.086 1.00 80.00 185 ALA A CA 1
ATOM 1510 C C . ALA A 1 185 ? -6.290 2.737 3.474 1.00 80.00 185 ALA A C 1
ATOM 1512 O O . ALA A 1 185 ? -5.519 1.791 3.571 1.00 80.00 185 ALA A O 1
ATOM 1513 N N . LEU A 1 186 ? -6.806 3.328 4.558 1.00 87.38 186 LEU A N 1
ATOM 1514 C CA . LEU A 1 186 ? -6.483 2.883 5.917 1.00 87.38 186 LEU A CA 1
ATOM 1515 C C . LEU A 1 186 ? -7.066 1.497 6.200 1.00 87.38 186 LEU A C 1
ATOM 1517 O O . LEU A 1 186 ? -6.363 0.652 6.747 1.00 87.38 186 LEU A O 1
ATOM 1521 N N . ARG A 1 187 ? -8.315 1.242 5.781 1.00 88.94 187 ARG A N 1
ATOM 1522 C CA . ARG A 1 187 ? -8.952 -0.078 5.908 1.00 88.94 187 ARG A CA 1
ATOM 1523 C C . ARG A 1 187 ? -8.128 -1.159 5.211 1.00 88.94 187 ARG A C 1
ATOM 1525 O O . ARG A 1 187 ? -7.798 -2.172 5.815 1.00 88.94 187 ARG A O 1
ATOM 1532 N N . GLU A 1 188 ? -7.756 -0.908 3.960 1.00 86.38 188 GLU A N 1
ATOM 1533 C CA . GLU A 1 188 ? -6.908 -1.798 3.167 1.00 86.38 188 GLU A CA 1
ATOM 1534 C C . GLU A 1 188 ? -5.580 -2.093 3.879 1.00 86.38 188 GLU A C 1
ATOM 1536 O O . GLU A 1 188 ? -5.207 -3.252 4.041 1.00 86.38 188 GLU A O 1
ATOM 1541 N N . LEU A 1 189 ? -4.888 -1.054 4.352 1.00 92.12 189 LEU A N 1
ATOM 1542 C CA . LEU A 1 189 ? -3.614 -1.183 5.058 1.00 92.12 189 LEU A CA 1
ATOM 1543 C C . LEU A 1 189 ? -3.725 -1.985 6.362 1.00 92.12 189 LEU A C 1
ATOM 1545 O O . LEU A 1 189 ? -2.825 -2.763 6.674 1.00 92.12 189 LEU A O 1
ATOM 1549 N N . ILE A 1 190 ? -4.819 -1.817 7.110 1.00 94.25 190 ILE A N 1
ATOM 1550 C CA . ILE A 1 190 ? -5.095 -2.595 8.323 1.00 94.25 190 ILE A CA 1
ATOM 1551 C C . ILE A 1 190 ? -5.216 -4.080 7.979 1.00 94.25 190 ILE A C 1
ATOM 1553 O O . ILE A 1 190 ? -4.529 -4.897 8.594 1.00 94.25 190 ILE A O 1
ATOM 1557 N N . TYR A 1 191 ? -6.025 -4.423 6.971 1.00 92.00 191 TYR A N 1
ATOM 1558 C CA . TYR A 1 191 ? -6.226 -5.813 6.561 1.00 92.00 191 TYR A CA 1
ATOM 1559 C C . TYR A 1 191 ? -4.948 -6.459 6.028 1.00 92.00 191 TYR A C 1
ATOM 1561 O O . TYR A 1 191 ? -4.615 -7.570 6.434 1.00 92.00 191 TYR A O 1
ATOM 1569 N N . LEU A 1 192 ? -4.196 -5.755 5.175 1.00 90.81 192 LEU A N 1
ATOM 1570 C CA . LEU A 1 192 ? -2.921 -6.246 4.637 1.00 90.81 192 LEU A CA 1
ATOM 1571 C C . LEU A 1 192 ? -1.912 -6.578 5.743 1.00 90.81 192 LEU A C 1
ATOM 1573 O O . LEU A 1 192 ? -1.133 -7.515 5.619 1.00 90.81 192 LEU A O 1
ATOM 1577 N N . CYS A 1 193 ? -1.960 -5.840 6.849 1.00 95.69 193 CYS A N 1
ATOM 1578 C CA . CYS A 1 193 ? -1.095 -6.049 8.001 1.00 95.69 193 CYS A CA 1
ATOM 1579 C C . CYS A 1 193 ? -1.677 -7.019 9.051 1.00 95.69 193 CYS A C 1
ATOM 1581 O O . CYS A 1 193 ? -1.091 -7.158 10.126 1.00 95.69 193 CYS A O 1
ATOM 1583 N N . GLY A 1 194 ? -2.796 -7.697 8.771 1.00 93.31 194 GLY A N 1
ATOM 1584 C CA . GLY A 1 194 ? -3.407 -8.700 9.656 1.00 93.31 194 GLY A CA 1
ATOM 1585 C C . GLY A 1 194 ? -4.276 -8.135 10.785 1.00 93.31 194 GLY A C 1
ATOM 1586 O O . GLY A 1 194 ? -4.610 -8.859 11.721 1.00 93.31 194 GLY A O 1
ATOM 1587 N N . GLY A 1 195 ? -4.628 -6.850 10.721 1.00 93.81 195 GLY A N 1
ATOM 1588 C CA . GLY A 1 195 ? -5.567 -6.230 11.650 1.00 93.81 195 GLY A CA 1
ATOM 1589 C C . GLY A 1 195 ? -7.021 -6.480 11.253 1.00 93.81 195 GLY A C 1
ATOM 1590 O O . GLY A 1 195 ? -7.334 -6.822 10.112 1.00 93.81 195 GLY A O 1
ATOM 1591 N N . THR A 1 196 ? -7.929 -6.278 12.204 1.00 91.94 196 THR A N 1
ATOM 1592 C CA . THR A 1 196 ? -9.380 -6.378 11.978 1.00 91.94 196 THR A CA 1
ATOM 1593 C C . THR A 1 196 ? -10.043 -5.025 12.170 1.00 91.94 196 THR A C 1
ATOM 1595 O O . THR A 1 196 ? -9.506 -4.167 12.863 1.00 91.94 196 THR A O 1
ATOM 1598 N N . ILE A 1 197 ? -11.198 -4.810 11.547 1.00 89.50 197 ILE A N 1
ATOM 1599 C CA . ILE A 1 197 ? -11.960 -3.564 11.679 1.00 89.50 197 ILE A CA 1
ATOM 1600 C C . ILE A 1 197 ? -13.283 -3.900 12.346 1.00 89.50 197 ILE A C 1
ATOM 1602 O O . ILE A 1 197 ? -13.926 -4.878 11.965 1.00 89.50 197 ILE A O 1
ATOM 1606 N N . VAL A 1 198 ? -13.655 -3.115 13.353 1.00 88.69 198 VAL A N 1
ATOM 1607 C CA . VAL A 1 198 ? -14.863 -3.320 14.152 1.00 88.69 198 VAL A CA 1
ATOM 1608 C C . VAL A 1 198 ? -15.794 -2.138 13.946 1.00 88.69 198 VAL A C 1
ATOM 1610 O O . VAL A 1 198 ? -15.399 -0.987 14.146 1.00 88.69 198 VAL A O 1
ATOM 1613 N N . ASP A 1 199 ? -17.032 -2.446 13.575 1.00 80.69 199 ASP A N 1
ATOM 1614 C CA . ASP A 1 199 ? -18.135 -1.491 13.552 1.00 80.69 199 ASP A CA 1
ATOM 1615 C C . ASP A 1 199 ? -18.892 -1.526 14.898 1.00 80.69 199 ASP A C 1
ATOM 1617 O O . ASP A 1 199 ? -18.786 -2.490 15.662 1.00 80.69 199 ASP A O 1
ATOM 1621 N N . ASP A 1 200 ? -19.662 -0.472 15.194 1.00 70.56 200 ASP A N 1
ATOM 1622 C CA . ASP A 1 200 ? -20.335 -0.218 16.486 1.00 70.56 200 ASP A CA 1
ATOM 1623 C C . ASP A 1 200 ? -21.160 -1.386 17.065 1.00 70.56 200 ASP A C 1
ATOM 1625 O O . ASP A 1 200 ? -21.435 -1.420 18.263 1.00 70.56 200 ASP A O 1
ATOM 1629 N N . SER A 1 201 ? -21.543 -2.355 16.238 1.00 59.25 201 SER A N 1
ATOM 1630 C CA . SER A 1 201 ? -22.438 -3.456 16.585 1.00 59.25 201 SER A CA 1
ATOM 1631 C C . SER A 1 201 ? -21.762 -4.705 17.171 1.00 59.25 201 SER A C 1
ATOM 1633 O O . SER A 1 201 ? -22.468 -5.522 17.755 1.00 59.25 201 SER A O 1
ATOM 1635 N N . ASN A 1 202 ? -20.435 -4.874 17.065 1.00 58.47 202 ASN A N 1
ATOM 1636 C CA . ASN A 1 202 ? -19.760 -6.149 17.377 1.00 58.47 202 ASN A CA 1
ATOM 1637 C C . ASN A 1 202 ? -18.561 -6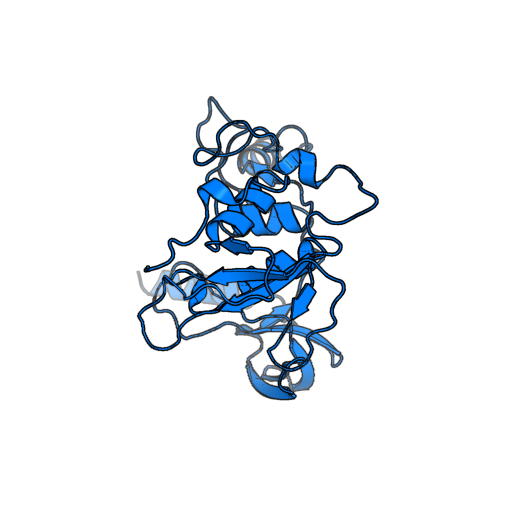.005 18.335 1.00 58.47 202 ASN A C 1
ATOM 1639 O O . ASN A 1 202 ? -17.434 -6.395 18.022 1.00 58.47 202 ASN A O 1
ATOM 1643 N N . GLN A 1 203 ? -18.793 -5.472 19.536 1.00 61.03 203 GLN A N 1
ATOM 1644 C CA . GLN A 1 203 ? -17.762 -5.408 20.579 1.00 61.03 203 GLN A CA 1
ATOM 1645 C C . GLN A 1 203 ? -17.634 -6.745 21.329 1.00 61.03 203 GLN A C 1
ATOM 1647 O O . GLN A 1 203 ? -18.235 -6.939 22.383 1.00 61.03 203 GLN A O 1
ATOM 1652 N N . ASN A 1 204 ? -16.823 -7.670 20.809 1.00 57.69 204 ASN A N 1
ATOM 1653 C CA . ASN A 1 204 ? -16.349 -8.810 21.600 1.00 57.69 204 ASN A CA 1
ATOM 1654 C C . ASN A 1 204 ? -15.127 -8.412 22.448 1.00 57.69 204 ASN A C 1
ATOM 1656 O O . ASN A 1 204 ? -14.192 -7.774 21.972 1.00 57.69 204 ASN A O 1
ATOM 1660 N N . GLN A 1 205 ? -15.140 -8.812 23.721 1.00 60.69 205 GLN A N 1
ATOM 1661 C CA . GLN A 1 205 ? -14.350 -8.230 24.818 1.00 60.69 205 GLN A CA 1
ATOM 1662 C C . GLN A 1 205 ? -12.860 -8.641 24.894 1.00 60.69 205 GLN A C 1
ATOM 1664 O O . GLN A 1 205 ? -12.225 -8.404 25.917 1.00 60.69 205 GLN A O 1
ATOM 1669 N N . SER A 1 206 ? -12.273 -9.265 23.866 1.00 61.47 206 SER A N 1
ATOM 1670 C CA . SER A 1 206 ? -10.950 -9.916 24.005 1.00 61.47 206 SER A CA 1
ATOM 1671 C C . SER A 1 206 ? -9.822 -9.353 23.135 1.00 61.47 206 SER A C 1
ATOM 1673 O O . SER A 1 206 ? -8.685 -9.792 23.286 1.00 61.47 206 SER A O 1
ATOM 1675 N N . SER A 1 207 ? -10.087 -8.394 22.246 1.00 73.62 207 SER A N 1
ATOM 1676 C CA . SER A 1 207 ? -9.065 -7.808 21.361 1.00 73.62 207 SER A CA 1
ATOM 1677 C C . SER A 1 207 ? -8.688 -6.386 21.774 1.00 73.62 207 SER A C 1
ATOM 1679 O O . SER A 1 207 ? -9.559 -5.596 22.128 1.00 73.62 207 SER A O 1
ATOM 1681 N N . THR A 1 208 ? -7.404 -6.031 21.661 1.00 80.88 208 THR A N 1
ATOM 1682 C CA . THR A 1 208 ? -6.931 -4.641 21.766 1.00 80.88 208 THR A CA 1
ATOM 1683 C C . THR A 1 208 ? -7.618 -3.792 20.702 1.00 80.88 208 THR A C 1
ATOM 1685 O O . THR A 1 208 ? -7.425 -4.046 19.514 1.00 80.88 208 THR A O 1
ATOM 1688 N N . ILE A 1 209 ? -8.405 -2.794 21.117 1.00 80.44 209 ILE A N 1
ATOM 1689 C CA . ILE A 1 209 ? -9.094 -1.885 20.195 1.00 80.44 209 ILE A CA 1
ATOM 1690 C C . ILE A 1 209 ? -8.339 -0.557 20.130 1.00 80.44 209 ILE A C 1
ATOM 1692 O O . ILE A 1 209 ? -8.198 0.135 21.145 1.00 80.44 209 ILE A O 1
ATOM 1696 N N . ILE A 1 210 ? -7.883 -0.200 18.930 1.00 78.12 210 ILE A N 1
ATOM 1697 C CA . ILE A 1 210 ? -7.262 1.088 18.617 1.00 78.12 210 ILE A CA 1
ATOM 1698 C C . ILE A 1 210 ? -8.258 1.933 17.831 1.00 78.12 210 ILE A C 1
ATOM 1700 O O . ILE A 1 210 ? -8.754 1.518 16.782 1.00 78.12 210 ILE A O 1
ATOM 1704 N N . VAL A 1 211 ? -8.520 3.140 18.319 1.00 80.31 211 VAL A N 1
ATOM 1705 C CA . VAL A 1 211 ? -9.369 4.108 17.630 1.00 80.31 211 VAL A CA 1
ATOM 1706 C C . VAL A 1 211 ? -8.488 5.082 16.858 1.00 80.31 211 VAL A C 1
ATOM 1708 O O . VAL A 1 211 ? -7.680 5.792 17.460 1.00 80.31 211 VAL A O 1
ATOM 1711 N N . LEU A 1 212 ? -8.643 5.113 15.532 1.00 77.00 212 LEU A N 1
ATOM 1712 C CA . LEU A 1 212 ? -7.990 6.098 14.673 1.00 77.00 212 LEU A CA 1
ATOM 1713 C C . LEU A 1 212 ? -8.902 7.318 14.526 1.00 77.00 212 LEU A C 1
ATOM 1715 O O . LEU A 1 212 ? -9.967 7.215 13.918 1.00 77.00 212 LEU A O 1
ATOM 1719 N N . CYS A 1 213 ? -8.488 8.449 15.098 1.00 79.94 213 CYS A N 1
ATOM 1720 C CA . CYS A 1 213 ? -9.256 9.695 15.134 1.00 79.94 213 CYS A CA 1
ATOM 1721 C C . CYS A 1 213 ? -8.314 10.909 15.095 1.00 79.94 213 CYS A C 1
ATOM 1723 O O . CYS A 1 213 ? -7.220 10.867 15.655 1.00 79.94 213 CYS A O 1
ATOM 1725 N N . ASN A 1 214 ? -8.749 12.005 14.468 1.00 72.69 214 ASN A N 1
ATOM 1726 C CA . ASN A 1 214 ? -8.005 13.272 14.456 1.00 72.69 214 ASN A CA 1
ATOM 1727 C C . ASN A 1 214 ? -8.465 14.277 15.520 1.00 72.69 214 ASN A C 1
ATOM 1729 O O . ASN A 1 214 ? -7.765 15.259 15.767 1.00 72.69 214 ASN A O 1
ATOM 1733 N N . GLU A 1 215 ? -9.621 14.054 16.141 1.00 70.75 215 GLU A N 1
ATOM 1734 C CA . GLU A 1 215 ? -10.242 15.001 17.066 1.00 70.75 215 GLU A CA 1
ATOM 1735 C C . GLU A 1 215 ? -10.123 14.585 18.526 1.00 70.75 215 GLU A C 1
ATOM 1737 O O . GLU A 1 215 ? -10.163 13.400 18.867 1.00 70.75 215 GLU A O 1
ATOM 1742 N N . ILE A 1 216 ? -10.037 15.609 19.376 1.00 64.25 216 ILE A N 1
ATOM 1743 C CA . ILE A 1 216 ? -10.121 15.511 20.829 1.00 64.25 216 ILE A CA 1
ATOM 1744 C C . ILE A 1 216 ? -11.439 14.830 21.195 1.00 64.25 216 ILE A C 1
ATOM 1746 O O . ILE A 1 216 ? -12.513 15.332 20.867 1.00 64.25 216 ILE A O 1
ATOM 1750 N N . LYS A 1 217 ? -11.364 13.694 21.888 1.00 67.06 217 LYS A N 1
ATOM 1751 C CA . LYS A 1 217 ? -12.546 12.984 22.385 1.00 67.06 217 LYS A CA 1
ATOM 1752 C C . LYS A 1 217 ? -12.583 12.970 23.900 1.00 67.06 217 LYS A C 1
ATOM 1754 O O . LYS A 1 217 ? -11.585 13.241 24.557 1.00 67.06 217 LYS A O 1
ATOM 1759 N N . GLN A 1 218 ? -13.751 12.650 24.446 1.00 61.06 218 GLN A N 1
ATOM 1760 C CA . GLN A 1 218 ? -13.882 12.247 25.840 1.00 61.06 218 GLN A CA 1
ATOM 1761 C C . GLN A 1 218 ? -13.440 10.790 25.968 1.00 61.06 218 GLN A C 1
ATOM 1763 O O . GLN A 1 218 ? -13.739 9.956 25.110 1.00 61.06 218 GLN A O 1
ATOM 1768 N N . GLN A 1 219 ? -12.688 10.486 27.018 1.00 60.81 219 GLN A N 1
ATOM 1769 C CA . GLN A 1 219 ? -12.112 9.166 27.224 1.00 60.81 219 GLN A CA 1
ATOM 1770 C C . GLN A 1 219 ? -13.223 8.137 27.491 1.00 60.81 219 GLN A C 1
ATOM 1772 O O . GLN A 1 219 ? -13.767 8.058 28.587 1.00 60.81 219 GLN A O 1
ATOM 1777 N N . GLY A 1 220 ? -13.579 7.346 26.477 1.00 60.22 220 GLY A N 1
ATOM 1778 C CA . GLY A 1 220 ? -14.455 6.185 26.653 1.00 60.22 220 GLY A CA 1
ATOM 1779 C C . GLY A 1 220 ? -13.722 5.035 27.354 1.00 60.22 220 GLY A C 1
ATOM 1780 O O . GLY A 1 220 ? -12.565 4.762 27.044 1.00 60.22 220 GLY A O 1
ATOM 1781 N N . HIS A 1 221 ? -14.399 4.327 28.261 1.00 57.81 221 HIS A N 1
ATOM 1782 C CA . HIS A 1 221 ? -13.801 3.309 29.143 1.00 57.81 221 HIS A CA 1
ATOM 1783 C C . HIS A 1 221 ? -13.391 1.976 28.475 1.00 57.81 221 HIS A C 1
ATOM 1785 O O . HIS A 1 221 ? -12.870 1.104 29.163 1.00 57.81 221 HIS A O 1
ATOM 1791 N N . ILE A 1 222 ? -13.621 1.786 27.170 1.00 67.81 222 ILE A N 1
ATOM 1792 C CA . ILE A 1 222 ? -13.561 0.453 26.528 1.00 67.81 222 ILE A CA 1
ATOM 1793 C C . ILE A 1 222 ? -12.338 0.277 25.602 1.00 67.81 222 ILE A C 1
ATOM 1795 O O . ILE A 1 222 ? -11.995 -0.843 25.232 1.00 67.81 222 ILE A O 1
ATOM 1799 N N . TYR A 1 223 ? -11.635 1.353 25.241 1.00 69.88 223 TYR A N 1
ATOM 1800 C CA . TYR A 1 223 ? -10.570 1.299 24.229 1.00 69.88 223 TYR A CA 1
ATOM 1801 C C . TYR A 1 223 ? -9.172 1.278 24.834 1.00 69.88 223 TYR A C 1
ATOM 1803 O O . TYR A 1 223 ? -8.914 1.912 25.855 1.00 69.88 223 TYR A O 1
ATOM 1811 N N . THR A 1 224 ? -8.243 0.596 24.160 1.00 80.44 224 THR A N 1
ATOM 1812 C CA . THR A 1 224 ? -6.841 0.550 24.590 1.00 80.44 224 THR A CA 1
ATOM 1813 C C . THR A 1 224 ? -6.115 1.859 24.284 1.00 80.44 224 THR A C 1
ATOM 1815 O O . THR A 1 224 ? -5.323 2.317 25.104 1.00 80.44 224 THR A O 1
ATOM 1818 N N . ALA A 1 225 ? -6.375 2.471 23.122 1.00 86.50 225 ALA A N 1
ATOM 1819 C CA . ALA A 1 225 ? -5.755 3.737 22.736 1.00 86.50 225 ALA A CA 1
ATOM 1820 C C . ALA A 1 225 ? -6.591 4.521 21.711 1.00 86.50 225 ALA A C 1
ATOM 1822 O O . ALA A 1 225 ? -7.217 3.935 20.826 1.00 86.50 225 ALA A O 1
ATOM 1823 N N . TYR A 1 226 ? -6.522 5.851 21.805 1.00 87.44 226 TYR A N 1
ATOM 1824 C CA . TYR A 1 226 ? -6.958 6.791 20.770 1.00 87.44 226 TYR A CA 1
ATOM 1825 C C . TYR A 1 226 ? -5.719 7.433 20.157 1.00 87.44 226 TYR A C 1
ATOM 1827 O O . TYR A 1 226 ? -4.969 8.129 20.850 1.00 87.44 226 TYR A O 1
ATOM 1835 N N . VAL A 1 227 ? -5.488 7.187 18.872 1.00 90.38 227 VAL A N 1
ATOM 1836 C CA . VAL A 1 227 ? -4.306 7.687 18.166 1.00 90.38 227 VAL A CA 1
ATOM 1837 C C . VAL A 1 227 ? -4.682 8.276 16.820 1.00 90.38 227 VAL A C 1
ATOM 1839 O O . VAL A 1 227 ? -5.689 7.911 16.215 1.00 90.38 227 VAL A O 1
ATOM 1842 N N . LYS A 1 228 ? -3.848 9.188 16.333 1.00 90.00 228 LYS A N 1
ATOM 1843 C CA . LYS A 1 228 ? -4.004 9.733 14.988 1.00 90.00 228 LYS A CA 1
ATOM 1844 C C . LYS A 1 228 ? -3.623 8.686 13.924 1.00 90.00 228 LYS A C 1
ATOM 1846 O O . LYS A 1 228 ? -2.799 7.809 14.208 1.00 90.00 228 LYS A O 1
ATOM 1851 N N . PRO A 1 229 ? -4.159 8.751 12.692 1.00 89.81 229 PRO A N 1
ATOM 1852 C CA . PRO A 1 229 ? -3.839 7.808 11.613 1.00 89.81 229 PRO A CA 1
ATOM 1853 C C . PRO A 1 229 ? -2.355 7.737 11.256 1.00 89.81 229 PRO A C 1
ATOM 1855 O O . PRO A 1 229 ? -1.888 6.709 10.771 1.00 89.81 229 PRO A O 1
ATOM 1858 N N . GLU A 1 230 ? -1.592 8.794 11.523 1.00 91.25 230 GLU A N 1
ATOM 1859 C CA . GLU A 1 230 ? -0.142 8.826 11.353 1.00 91.25 230 GLU A CA 1
ATOM 1860 C C . GLU A 1 230 ? 0.549 7.726 12.164 1.00 91.25 230 GLU A C 1
ATOM 1862 O O . GLU A 1 230 ? 1.585 7.232 11.729 1.00 91.25 230 GLU A O 1
ATOM 1867 N N . TRP A 1 231 ? -0.035 7.277 13.283 1.00 94.44 231 TRP A N 1
ATOM 1868 C CA . TRP A 1 231 ? 0.463 6.120 14.031 1.00 94.44 231 TRP A CA 1
ATOM 1869 C C . TRP A 1 231 ? 0.449 4.845 13.185 1.00 94.44 231 TRP A C 1
ATOM 1871 O O . TRP A 1 231 ? 1.428 4.093 13.164 1.00 94.44 231 TRP A O 1
ATOM 1881 N N . LEU A 1 232 ? -0.658 4.609 12.471 1.00 95.06 232 LEU A N 1
ATOM 1882 C CA . LEU A 1 232 ? -0.821 3.453 11.593 1.00 95.06 232 LEU A CA 1
ATOM 1883 C C . LEU A 1 232 ? 0.207 3.526 10.462 1.00 95.06 232 LEU A C 1
ATOM 1885 O O . LEU A 1 232 ? 0.936 2.566 10.221 1.00 95.06 232 LEU A O 1
ATOM 1889 N N . LEU A 1 233 ? 0.300 4.687 9.806 1.00 94.44 233 LEU A N 1
ATOM 1890 C CA . LEU A 1 233 ? 1.215 4.908 8.686 1.00 94.44 233 LEU A CA 1
ATOM 1891 C C . LEU A 1 233 ? 2.682 4.752 9.110 1.00 94.44 233 LEU A C 1
ATOM 1893 O O . LEU A 1 233 ? 3.431 4.050 8.433 1.00 94.44 233 LEU A O 1
ATOM 1897 N N . ALA A 1 234 ? 3.072 5.325 10.252 1.00 96.06 234 ALA A N 1
ATOM 1898 C CA . ALA A 1 234 ? 4.415 5.191 10.812 1.00 96.06 234 ALA A CA 1
ATOM 1899 C C . ALA A 1 234 ? 4.736 3.735 11.173 1.00 96.06 234 ALA A C 1
ATOM 1901 O O . ALA A 1 234 ? 5.830 3.247 10.877 1.00 96.06 234 ALA A O 1
ATOM 1902 N N . SER A 1 235 ? 3.771 3.022 11.766 1.00 97.56 235 SER A N 1
ATOM 1903 C CA . SER A 1 235 ? 3.941 1.614 12.134 1.00 97.56 235 SER A CA 1
ATOM 1904 C C . SER A 1 235 ? 4.158 0.724 10.919 1.00 97.56 235 SER A C 1
ATOM 1906 O O . SER A 1 235 ? 5.020 -0.154 10.955 1.00 97.56 235 SER A O 1
ATOM 1908 N N . ILE A 1 236 ? 3.437 0.974 9.824 1.00 97.44 236 ILE A N 1
ATOM 1909 C CA . ILE A 1 236 ? 3.607 0.230 8.572 1.00 97.44 236 ILE A CA 1
ATOM 1910 C C . ILE A 1 236 ? 4.920 0.606 7.887 1.00 97.44 236 ILE A C 1
ATOM 1912 O O . ILE A 1 236 ? 5.670 -0.291 7.515 1.00 97.44 236 ILE A O 1
ATOM 1916 N N . ALA A 1 237 ? 5.233 1.900 7.756 1.00 96.62 237 ALA A N 1
ATOM 1917 C CA . ALA A 1 237 ? 6.451 2.372 7.090 1.00 96.62 237 ALA A CA 1
ATOM 1918 C C . ALA A 1 237 ? 7.719 1.793 7.737 1.00 96.62 237 ALA A C 1
ATOM 1920 O O . ALA A 1 237 ? 8.619 1.304 7.053 1.00 96.62 237 ALA A O 1
ATOM 1921 N N . GLN A 1 238 ? 7.763 1.767 9.071 1.00 96.94 238 GLN A N 1
ATOM 1922 C CA . GLN A 1 238 ? 8.863 1.170 9.830 1.00 96.94 238 GLN A CA 1
ATOM 1923 C C . GLN A 1 238 ? 8.710 -0.346 10.046 1.00 96.94 238 GLN A C 1
ATOM 1925 O O . GLN A 1 238 ? 9.625 -0.995 10.560 1.00 96.94 238 GLN A O 1
ATOM 1930 N N . TYR A 1 239 ? 7.567 -0.908 9.651 1.00 97.38 239 TYR A N 1
ATOM 1931 C CA . TYR A 1 239 ? 7.136 -2.285 9.881 1.00 97.38 239 TYR A CA 1
ATOM 1932 C C . TYR A 1 239 ? 7.357 -2.771 11.327 1.00 97.38 239 TYR A C 1
ATOM 1934 O O . TYR A 1 239 ? 7.850 -3.877 11.601 1.00 97.38 239 TYR A O 1
ATOM 1942 N N . ASN A 1 240 ? 7.024 -1.886 12.265 1.00 96.81 240 ASN A N 1
ATOM 1943 C CA . ASN A 1 240 ? 7.179 -2.047 13.703 1.00 96.81 240 ASN A CA 1
ATOM 1944 C C . ASN A 1 240 ? 6.115 -1.215 14.425 1.00 96.81 240 ASN A C 1
ATOM 1946 O O . ASN A 1 240 ? 5.930 -0.049 14.075 1.00 96.81 240 ASN A O 1
ATOM 1950 N N . LEU A 1 241 ? 5.459 -1.784 15.439 1.00 95.94 241 LEU A N 1
ATOM 1951 C CA . LEU A 1 241 ? 4.456 -1.063 16.224 1.00 95.94 241 LEU A CA 1
ATOM 1952 C C . LEU A 1 241 ? 5.098 0.146 16.905 1.00 95.94 241 LEU A C 1
ATOM 1954 O O . LEU A 1 241 ? 6.037 0.003 17.690 1.00 95.94 241 LEU A O 1
ATOM 1958 N N . GLN A 1 242 ? 4.595 1.336 16.588 1.00 96.25 242 GLN A N 1
ATOM 1959 C CA . GLN A 1 242 ? 5.098 2.570 17.178 1.00 96.25 242 GLN A CA 1
ATOM 1960 C C . GLN A 1 242 ? 4.488 2.802 18.567 1.00 96.25 242 GLN A C 1
ATOM 1962 O O . GLN A 1 242 ? 3.359 2.377 18.831 1.00 96.25 242 GLN A O 1
ATOM 1967 N N . PRO A 1 243 ? 5.188 3.503 19.471 1.00 94.56 243 PRO A N 1
ATOM 1968 C CA . PRO A 1 243 ? 4.627 3.883 20.763 1.00 94.56 243 PRO A CA 1
ATOM 1969 C C . PRO A 1 243 ? 3.438 4.840 20.587 1.00 94.56 243 PRO A C 1
ATOM 1971 O O . PRO A 1 243 ? 3.537 5.840 19.877 1.00 94.56 243 PRO A O 1
ATOM 1974 N N . PHE A 1 244 ? 2.316 4.571 21.261 1.00 91.31 244 PHE A N 1
ATOM 1975 C CA . PHE A 1 244 ? 1.097 5.382 21.133 1.00 91.31 244 PHE A CA 1
ATOM 1976 C C . PHE A 1 244 ? 1.271 6.827 21.603 1.00 91.31 244 PHE A C 1
ATOM 1978 O O . PHE A 1 244 ? 0.617 7.721 21.077 1.00 91.31 244 PHE A O 1
ATOM 1985 N N . GLN A 1 245 ? 2.148 7.073 22.581 1.00 90.12 245 GLN A N 1
ATOM 1986 C CA . GLN A 1 245 ? 2.288 8.366 23.257 1.00 90.12 245 GLN A CA 1
ATOM 1987 C C . GLN A 1 245 ? 2.552 9.507 22.267 1.00 90.12 245 GLN A C 1
ATOM 1989 O O . GLN A 1 245 ? 1.952 10.573 22.382 1.00 90.12 245 GLN A O 1
ATOM 1994 N N . GLN A 1 246 ? 3.383 9.253 21.254 1.00 90.56 246 GLN A N 1
ATOM 1995 C CA . GLN A 1 246 ? 3.767 10.237 20.234 1.00 90.56 246 GLN A CA 1
ATOM 1996 C C . GLN A 1 246 ? 2.624 10.601 19.276 1.00 90.56 246 GLN A C 1
ATOM 1998 O O . GLN A 1 246 ? 2.678 11.631 18.610 1.00 90.56 246 GLN A O 1
ATOM 2003 N N . PHE A 1 247 ? 1.585 9.768 19.217 1.00 89.19 247 PHE A N 1
ATOM 2004 C CA . PHE A 1 247 ? 0.458 9.902 18.297 1.00 89.19 247 PHE A CA 1
ATOM 2005 C C . PHE A 1 247 ? -0.880 10.012 19.024 1.00 89.19 247 PHE A C 1
ATOM 2007 O O . PHE A 1 247 ? -1.932 9.974 18.385 1.00 89.19 247 PHE A O 1
ATOM 2014 N N . SER A 1 248 ? -0.843 10.110 20.352 1.00 86.94 248 SER A N 1
ATOM 2015 C CA . SER A 1 248 ? -2.036 10.205 21.175 1.00 86.94 248 SER A CA 1
ATOM 2016 C C . SER A 1 248 ? -2.828 11.457 20.815 1.00 86.94 248 SER A C 1
ATOM 2018 O O . SER A 1 248 ? -2.273 12.520 20.514 1.00 86.94 248 SER A O 1
ATOM 2020 N N . VAL A 1 249 ? -4.148 11.318 20.807 1.00 82.25 249 VAL A N 1
ATOM 2021 C CA . VAL A 1 249 ? -5.035 12.466 20.662 1.00 82.25 249 VAL A CA 1
ATOM 2022 C C . VAL A 1 249 ? -5.238 13.068 22.047 1.00 82.25 249 VAL A C 1
ATOM 2024 O O . VAL A 1 249 ? -5.513 12.344 23.002 1.00 82.25 249 VAL A O 1
ATOM 2027 N N . HIS A 1 250 ? -5.045 14.380 22.186 1.00 78.00 250 HIS A N 1
ATOM 2028 C CA . HIS A 1 250 ? -5.272 15.051 23.466 1.00 78.00 250 HIS A CA 1
ATOM 2029 C C . HIS A 1 250 ? -6.748 14.937 23.862 1.00 78.00 250 HIS A C 1
ATOM 2031 O O . HIS A 1 250 ? -7.619 14.997 23.000 1.00 78.00 250 HIS A O 1
ATOM 2037 N N . PHE A 1 251 ? -7.019 14.785 25.157 1.00 70.75 251 PHE A N 1
ATOM 2038 C CA . PHE A 1 251 ? -8.370 14.781 25.719 1.00 70.75 251 PHE A CA 1
ATOM 2039 C C . PHE A 1 251 ? -8.650 16.173 26.300 1.00 70.75 251 PHE A C 1
ATOM 2041 O O . PHE A 1 251 ? -7.801 16.726 27.000 1.00 70.75 251 PHE A O 1
ATOM 2048 N N . SER A 1 252 ? -9.812 16.757 26.003 1.00 65.31 252 SER A N 1
ATOM 2049 C CA . SER A 1 252 ? -10.274 17.967 26.686 1.00 65.31 252 SER A CA 1
ATOM 2050 C C . SER A 1 252 ? -10.758 17.556 28.070 1.00 65.31 252 SER A C 1
ATOM 2052 O O . SER A 1 252 ? -11.679 16.742 28.166 1.00 65.31 252 SER A O 1
ATOM 2054 N N . SER A 1 253 ? -10.106 18.087 29.103 1.00 59.81 253 SER A N 1
ATOM 2055 C CA . SER A 1 253 ? -10.531 17.985 30.503 1.00 59.81 253 SER A CA 1
ATOM 2056 C C . SER A 1 253 ? -11.886 18.634 30.734 1.00 59.81 253 SER A C 1
ATOM 2058 O O . SER A 1 253 ? -12.060 19.752 30.194 1.00 59.81 253 SER A O 1
#

Sequence (253 aa):
MKNNQQRYKKNFDKNRRDIYYNVGDQVLKRLTSFPSKLSALYSHPMTIIKQQHPTYWIQDPNDQQIFQVHVSQLRPFDETTTHLITDSLDENTPLVCPLTLKVIQATARHLPIISIQWLVASITHQIIVPSQIYEIFLGDPTYGYHGGFLRSRIPRSQGLFQGIAFRLECPEQHGCQAILADNRALRELIYLCGGTIVDDSNQNQSSTIIVLCNEIKQQGHIYTAYVKPEWLLASIAQYNLQPFQQFSVHFSS

Secondary structure (DSSP, 8-state):
-HHHHHHHHHHHHHT-------TT-EEEEEP-----TT---EEEEEEEEEEETTEEEEE-TTT--EEEEEGGGEEE--TT---EEE--S-TT-TTB----HHHHHHHHTT--EEETHHHHHHHHTTS---SGGGB--SBBTTTBS--HHHHHTS--SS-TTTTEEEEE---TTS---HHHHH-HHHHHHHHHTT-EE--TT---TTSEEEEE-SS-----TT-SEEE-HHHHHHHHHTTSPPPGGGGBPPPP-

Foldseek 3Di:
DVVVVVVVVVVCVVPDPDDFDDFQFWKWFFDPPDPDPPDTDTFHTWGFHDDDPQWTWTADPPPRDIDIDGVVRIDGPPLVCQEAEFAAPDPVRLQEGADDLVLLLCLLSLHFYFYPVQVVVCVVVVHNDDRVVRTRQQAYPVQGRLSSSVVSNDDDPAFLQALAEEEEDDDCPDDDDPCSNRCRSVCSSCVSRNYHYDDPPDDDQRGAYEYADDAADADDPRHPAYFHCVQSSVCSRSVHRDDRVVGGHHHDD

Radius of gyration: 21.08 Å; chains: 1; bounding box: 49×37×66 Å